Protein AF-A0A3R8PJU2-F1 (afdb_monomer)

Foldseek 3Di:
DDPQDDPQAGQAPCPDDVLCVLLQWPPWDADPRRQKIKTWHAAPDAHWIFIKMKGRDQPPDDDDPPFDFDPDPLRRQKTWDWDQDPFQQTKIKIWGHPPFHRGMIMMISADNLSRPSVSNSSVLVRLQVVLVVLVVCVVVVNDDNDRDHRDPDSRDGGHDDLPAPVQVVLVVQADADWDKDQAQAAQFGRKIKGWPDWDWDQDPQAIKTKTKIKIFTHAGDDDPPDDAWWKWKDDRRGAIDTFDWPWDWDPDPPPHGGTMIMTIGMDGDRGIHWDKIWMWTANRHPVCVPDPGDPPRTDTYHIDTD

Nearest PDB structures (foldseek):
  5bxg-assembly1_A  TM=5.054E-01  e=3.798E-02  Clostridioides difficile 630
  3hbg-assembly1_A-2  TM=4.151E-01  e=5.573E-02  Gallus gallus
  8d3t-assembly1_A  TM=4.247E-01  e=1.339E-01  Populus trichocarpa
  7qng-assembly1_A  TM=1.899E-01  e=4.714E+00  Homo sapiens

Radius of gyration: 25.26 Å; Cα contacts (8 Å, |Δi|>4): 666; chains: 1; bounding box: 62×36×82 Å

Mean predicted aligned error: 10.42 Å

Structure (mmCIF, N/CA/C/O backbone):
data_AF-A0A3R8PJU2-F1
#
_entry.id   AF-A0A3R8PJU2-F1
#
loop_
_atom_site.group_PDB
_atom_site.id
_atom_site.type_symbol
_atom_site.label_atom_id
_atom_site.label_alt_id
_atom_site.label_comp_id
_atom_site.label_asym_id
_atom_site.label_entity_id
_atom_site.label_seq_id
_atom_site.pdbx_PDB_ins_code
_atom_site.Cartn_x
_atom_site.Cartn_y
_atom_site.Cartn_z
_atom_site.occupancy
_atom_site.B_iso_or_equiv
_atom_site.auth_seq_id
_atom_site.auth_comp_id
_atom_site.auth_asym_id
_atom_site.auth_atom_id
_atom_site.pdbx_PDB_model_num
ATOM 1 N N . MET A 1 1 ? -0.575 3.604 -34.746 1.00 29.23 1 MET A N 1
ATOM 2 C CA . MET A 1 1 ? 0.157 4.854 -35.057 1.00 29.23 1 MET A CA 1
ATOM 3 C C . MET A 1 1 ? 1.175 5.050 -33.950 1.00 29.23 1 MET A C 1
ATOM 5 O O . MET A 1 1 ? 0.785 4.952 -32.799 1.00 29.23 1 MET A O 1
ATOM 9 N N . SER A 1 2 ? 2.462 5.195 -34.279 1.00 32.44 2 SER A N 1
ATOM 10 C CA . SER A 1 2 ? 3.546 5.272 -33.291 1.00 32.44 2 SER A CA 1
ATOM 11 C C . SER A 1 2 ? 3.759 6.714 -32.827 1.00 32.44 2 SER A C 1
ATOM 13 O O . SER A 1 2 ? 4.235 7.537 -33.607 1.00 32.44 2 SER A O 1
ATOM 15 N N . HIS A 1 3 ? 3.466 7.000 -31.562 1.00 38.03 3 HIS A N 1
ATOM 16 C CA . HIS A 1 3 ? 3.782 8.280 -30.910 1.00 38.03 3 HIS A CA 1
ATOM 17 C C . HIS A 1 3 ? 5.175 8.288 -30.249 1.00 38.03 3 HIS A C 1
ATOM 19 O O . HIS A 1 3 ? 5.510 9.174 -29.477 1.00 38.03 3 HIS A O 1
ATOM 25 N N . PHE A 1 4 ? 6.025 7.310 -30.581 1.00 48.41 4 PHE A N 1
ATOM 26 C CA . PHE A 1 4 ? 7.044 6.862 -29.638 1.00 48.41 4 PHE A CA 1
ATOM 27 C C . PHE A 1 4 ? 8.312 7.712 -29.515 1.00 48.41 4 PHE A C 1
ATOM 29 O O . PHE A 1 4 ? 8.943 7.680 -28.466 1.00 48.41 4 PHE A O 1
ATOM 36 N N . ILE A 1 5 ? 8.750 8.449 -30.541 1.00 49.22 5 ILE A N 1
ATOM 37 C CA . ILE A 1 5 ? 10.040 9.164 -30.472 1.00 49.22 5 ILE A CA 1
ATOM 38 C C . ILE A 1 5 ? 10.004 10.409 -31.368 1.00 49.22 5 ILE A C 1
ATOM 40 O O . ILE A 1 5 ? 10.421 10.380 -32.526 1.00 49.22 5 ILE A O 1
ATOM 44 N N . GLY A 1 6 ? 9.518 11.528 -30.831 1.00 36.78 6 GLY A N 1
ATOM 45 C CA . GLY A 1 6 ? 9.675 12.851 -31.435 1.00 36.78 6 GLY A CA 1
ATOM 46 C C . GLY A 1 6 ? 10.888 13.577 -30.846 1.00 36.78 6 GLY A C 1
ATOM 47 O O . GLY A 1 6 ? 10.914 13.870 -29.656 1.00 36.78 6 GLY A O 1
ATOM 48 N N . ALA A 1 7 ? 11.898 13.870 -31.672 1.00 39.34 7 ALA A N 1
ATOM 49 C CA . ALA A 1 7 ? 13.064 14.709 -31.338 1.00 39.34 7 ALA A CA 1
ATOM 50 C C . ALA A 1 7 ? 13.944 14.264 -30.143 1.00 39.34 7 ALA A C 1
ATOM 52 O O . ALA A 1 7 ? 14.666 15.079 -29.576 1.00 39.34 7 ALA A O 1
ATOM 53 N N . GLY A 1 8 ? 13.950 12.972 -29.801 1.00 48.41 8 GLY A N 1
ATOM 54 C CA . GLY A 1 8 ? 14.884 12.414 -28.817 1.00 48.41 8 GLY A CA 1
ATOM 55 C C . GLY A 1 8 ? 14.379 12.374 -27.374 1.00 48.41 8 GLY A C 1
ATOM 56 O O . GLY A 1 8 ? 15.171 12.085 -26.484 1.00 48.41 8 GLY A O 1
ATOM 57 N N . PHE A 1 9 ? 13.090 12.587 -27.120 1.00 56.75 9 PHE A N 1
ATOM 58 C CA . PHE A 1 9 ? 12.499 12.512 -25.778 1.00 56.75 9 PHE A CA 1
ATOM 59 C C . PHE A 1 9 ? 11.332 11.512 -25.750 1.00 56.75 9 PHE A C 1
ATOM 61 O O . PHE A 1 9 ? 10.632 11.387 -26.756 1.00 56.75 9 PHE A O 1
ATOM 68 N N . LEU A 1 10 ? 11.116 10.820 -24.618 1.00 67.25 10 LEU A N 1
ATOM 69 C CA . LEU A 1 10 ? 9.816 10.194 -24.340 1.00 67.25 10 LEU A CA 1
ATOM 70 C C . LEU A 1 10 ? 8.796 11.313 -24.135 1.00 67.25 10 LEU A C 1
ATOM 72 O O . LEU A 1 10 ? 9.056 12.235 -23.361 1.00 67.25 10 LEU A O 1
ATOM 76 N N . GLN A 1 11 ? 7.691 11.249 -24.870 1.00 69.06 11 GLN A N 1
ATOM 77 C CA . GLN A 1 11 ? 6.612 12.242 -24.815 1.00 69.06 11 GLN A CA 1
ATOM 78 C C . GLN A 1 11 ? 5.404 11.737 -24.030 1.00 69.06 11 GLN A C 1
ATOM 80 O O . GLN A 1 11 ? 4.671 12.540 -23.468 1.00 69.06 11 GLN A O 1
ATOM 85 N N . ASP A 1 12 ? 5.233 10.420 -23.984 1.00 77.94 12 ASP A N 1
ATOM 86 C CA . ASP A 1 12 ? 4.247 9.728 -23.178 1.00 77.94 12 ASP A CA 1
ATOM 87 C C . ASP A 1 12 ? 4.877 8.454 -22.596 1.00 77.94 12 ASP A C 1
ATOM 89 O O . ASP A 1 12 ? 5.981 8.044 -22.980 1.00 77.94 12 ASP A O 1
ATOM 93 N N . CYS A 1 13 ? 4.222 7.893 -21.587 1.00 82.25 13 CYS A N 1
ATOM 94 C CA . CYS A 1 13 ? 4.616 6.634 -20.982 1.00 82.25 13 CYS A CA 1
ATOM 95 C C . CYS A 1 13 ? 3.769 5.469 -21.496 1.00 82.25 13 CYS A C 1
ATOM 97 O O . CYS A 1 13 ? 3.833 4.408 -20.896 1.00 82.25 13 CYS A O 1
ATOM 99 N N . ASN A 1 14 ? 3.014 5.621 -22.594 1.00 83.56 14 ASN A N 1
ATOM 100 C CA . ASN A 1 14 ? 2.118 4.592 -23.123 1.00 83.56 14 ASN A CA 1
ATOM 101 C C . ASN A 1 14 ? 2.891 3.523 -23.918 1.00 83.56 14 ASN A C 1
ATOM 103 O O . ASN A 1 14 ? 2.822 3.457 -25.144 1.00 83.56 14 ASN A O 1
ATOM 107 N N . PHE A 1 15 ? 3.654 2.683 -23.215 1.00 79.31 15 PHE A N 1
ATOM 108 C CA . PHE A 1 15 ? 4.530 1.659 -23.806 1.00 79.31 15 PHE A CA 1
ATOM 109 C C . PHE A 1 15 ? 3.793 0.458 -24.412 1.00 79.31 15 PHE A C 1
ATOM 111 O O . PHE A 1 15 ? 4.385 -0.286 -25.198 1.00 79.31 15 PHE A O 1
ATOM 118 N N . GLY A 1 16 ? 2.509 0.297 -24.093 1.00 82.12 16 GLY A N 1
ATOM 119 C CA . GLY A 1 16 ? 1.710 -0.874 -24.438 1.00 82.12 16 GLY A CA 1
ATOM 120 C C . GLY A 1 16 ? 1.928 -2.051 -23.481 1.00 82.12 16 GLY A C 1
ATOM 121 O O . GLY A 1 16 ? 2.945 -2.143 -22.791 1.00 82.12 16 GLY A O 1
ATOM 122 N N . ASP A 1 17 ? 0.957 -2.961 -23.457 1.00 83.69 17 ASP A N 1
ATOM 123 C CA . ASP A 1 17 ? 0.859 -4.033 -22.456 1.00 83.69 17 ASP A CA 1
ATOM 124 C C . ASP A 1 17 ? 2.094 -4.941 -22.415 1.00 83.69 17 ASP A C 1
ATOM 126 O O . ASP A 1 17 ? 2.581 -5.258 -21.335 1.00 83.69 17 ASP A O 1
ATOM 130 N N . ASP A 1 18 ? 2.661 -5.299 -23.572 1.00 80.81 18 ASP A N 1
ATOM 131 C CA . ASP A 1 18 ? 3.856 -6.154 -23.648 1.00 80.81 18 ASP A CA 1
ATOM 132 C C . ASP A 1 18 ? 5.081 -5.513 -22.976 1.00 80.81 18 ASP A C 1
ATOM 134 O O . ASP A 1 18 ? 5.909 -6.203 -22.379 1.00 80.81 18 ASP A O 1
ATOM 138 N N . ALA A 1 19 ? 5.209 -4.186 -23.065 1.00 82.44 19 ALA A N 1
ATOM 139 C CA . ALA A 1 19 ? 6.308 -3.458 -22.445 1.00 82.44 19 ALA A CA 1
ATOM 140 C C . ALA A 1 19 ? 6.133 -3.376 -20.925 1.00 82.44 19 ALA A C 1
ATOM 142 O O . ALA A 1 19 ? 7.092 -3.605 -20.191 1.00 82.44 19 ALA A O 1
ATOM 143 N N . TYR A 1 20 ? 4.917 -3.114 -20.444 1.00 86.56 20 TYR A N 1
ATOM 144 C CA . TYR A 1 20 ? 4.635 -3.131 -19.008 1.00 86.56 20 TYR A CA 1
ATOM 145 C C . TYR A 1 20 ? 4.763 -4.529 -18.414 1.00 86.56 20 TYR A C 1
ATOM 147 O O . TYR A 1 20 ? 5.408 -4.687 -17.380 1.00 86.56 20 TYR A O 1
ATOM 155 N N . ALA A 1 21 ? 4.272 -5.552 -19.114 1.00 83.88 21 ALA A N 1
ATOM 156 C CA . ALA A 1 21 ? 4.467 -6.943 -18.731 1.00 83.88 21 ALA A CA 1
ATOM 157 C C . ALA A 1 21 ? 5.960 -7.292 -18.645 1.00 83.88 21 ALA A C 1
ATOM 159 O O . ALA A 1 21 ? 6.378 -7.961 -17.701 1.00 83.88 21 ALA A O 1
ATOM 160 N N . ALA A 1 22 ? 6.788 -6.787 -19.569 1.00 79.94 22 ALA A N 1
ATOM 161 C CA . ALA A 1 22 ? 8.238 -6.940 -19.488 1.00 79.94 22 ALA A CA 1
ATOM 162 C C . ALA A 1 22 ? 8.838 -6.233 -18.260 1.00 79.94 22 ALA A C 1
ATOM 164 O O . ALA A 1 22 ? 9.735 -6.783 -17.635 1.00 79.94 22 ALA A O 1
ATOM 165 N N . MET A 1 23 ? 8.332 -5.061 -17.866 1.00 84.19 23 MET A N 1
ATOM 166 C CA . MET A 1 23 ? 8.718 -4.398 -16.610 1.00 84.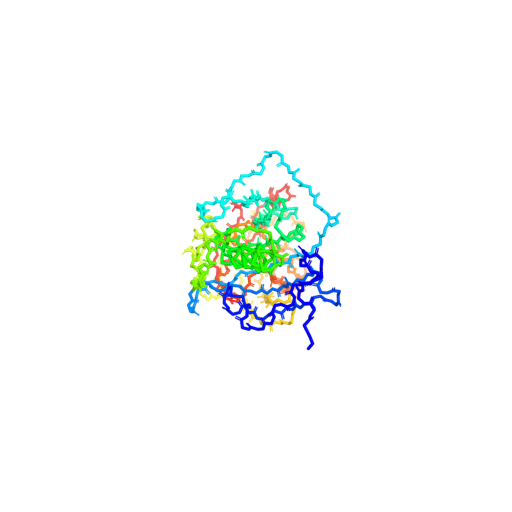19 23 MET A CA 1
ATOM 167 C C . MET A 1 23 ? 8.175 -5.103 -15.351 1.00 84.19 23 MET A C 1
ATOM 169 O O . MET A 1 23 ? 8.551 -4.729 -14.242 1.00 84.19 23 MET A O 1
ATOM 173 N N . GLY A 1 24 ? 7.283 -6.088 -15.498 1.00 84.81 24 GLY A N 1
ATOM 174 C CA . GLY A 1 24 ? 6.547 -6.698 -14.389 1.00 84.81 24 GLY A CA 1
ATOM 175 C C . GLY 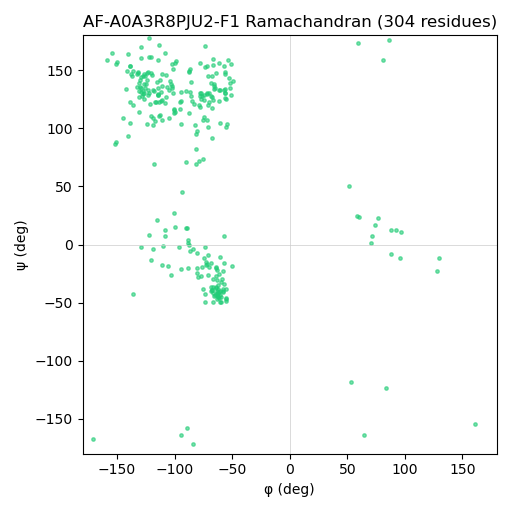A 1 24 ? 5.430 -5.814 -13.822 1.00 84.81 24 GLY A C 1
ATOM 176 O O . GLY A 1 24 ? 4.973 -6.069 -12.710 1.00 84.81 24 GLY A O 1
ATOM 177 N N . ILE A 1 25 ? 5.007 -4.782 -14.561 1.00 89.25 25 ILE A N 1
ATOM 178 C CA . ILE A 1 25 ? 3.914 -3.881 -14.187 1.00 89.25 25 ILE A CA 1
ATOM 179 C C . ILE A 1 25 ? 2.613 -4.379 -14.826 1.00 89.25 25 ILE A C 1
ATOM 181 O O . ILE A 1 25 ? 2.564 -4.650 -16.026 1.00 89.25 25 ILE A O 1
ATOM 185 N N . HIS A 1 26 ? 1.549 -4.469 -14.036 1.00 89.75 26 HIS A N 1
ATOM 186 C CA . HIS A 1 26 ? 0.208 -4.837 -14.488 1.00 89.75 26 HIS A CA 1
ATOM 187 C C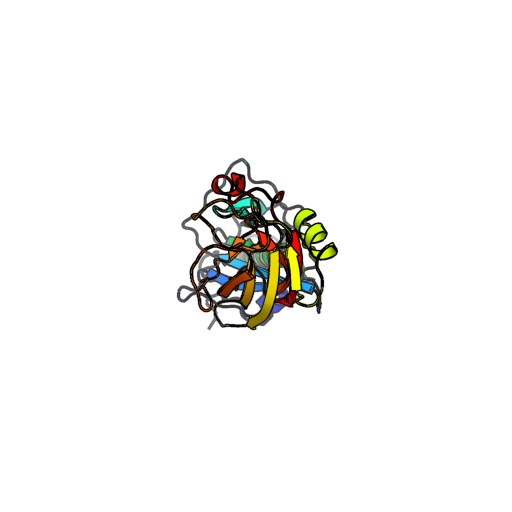 . HIS A 1 26 ? -0.849 -3.839 -14.002 1.00 89.75 26 HIS A C 1
ATOM 189 O O . HIS A 1 26 ? -0.568 -2.971 -13.172 1.00 89.75 26 HIS A O 1
ATOM 195 N N . ASP A 1 27 ? -2.069 -3.985 -14.535 1.00 89.56 27 ASP A N 1
ATOM 196 C CA . ASP A 1 27 ? -3.223 -3.117 -14.263 1.00 89.56 27 ASP A CA 1
ATOM 197 C C . ASP A 1 27 ? -2.895 -1.633 -14.456 1.00 89.56 27 ASP A C 1
ATOM 199 O O . ASP A 1 27 ? -3.117 -0.812 -13.565 1.00 89.56 27 ASP A O 1
ATOM 203 N N . VAL A 1 28 ? -2.299 -1.322 -15.607 1.00 91.31 28 VAL A N 1
ATOM 204 C CA . VAL A 1 28 ? -1.780 0.011 -15.887 1.00 91.31 28 VAL A CA 1
ATOM 205 C C . VAL A 1 28 ? -2.903 0.970 -16.255 1.00 91.31 28 VAL A C 1
ATOM 207 O O . VAL A 1 28 ? -3.657 0.713 -17.193 1.00 91.31 28 VAL A O 1
ATOM 210 N N . ASP A 1 29 ? -2.951 2.103 -15.563 1.00 91.81 29 ASP A N 1
ATOM 211 C CA . ASP A 1 29 ? -3.723 3.274 -15.959 1.00 91.81 29 ASP A CA 1
ATOM 212 C C . ASP A 1 29 ? -2.788 4.351 -16.519 1.00 91.81 29 ASP A C 1
ATOM 214 O O . ASP A 1 29 ? -1.742 4.664 -15.943 1.00 91.81 29 ASP A O 1
ATOM 218 N N . VAL A 1 30 ? -3.160 4.914 -17.666 1.00 88.75 30 VAL A N 1
ATOM 219 C CA . VAL A 1 30 ? -2.389 5.951 -18.358 1.00 88.75 30 VAL A CA 1
ATOM 220 C C . VAL A 1 30 ? -3.183 7.245 -18.290 1.00 88.75 30 VAL A C 1
ATOM 222 O O . VAL A 1 30 ? -4.320 7.319 -18.763 1.00 88.75 30 VAL A O 1
ATOM 225 N N . SER A 1 31 ? -2.571 8.292 -17.740 1.00 88.06 31 SER A N 1
ATOM 226 C CA . SER A 1 31 ? -3.192 9.607 -17.636 1.00 88.06 31 SER A CA 1
ATOM 227 C C . SER A 1 31 ? -3.616 10.134 -19.009 1.00 88.06 31 SER A C 1
ATOM 229 O O . SER A 1 31 ? -3.037 9.814 -20.047 1.00 88.06 31 SER A O 1
ATOM 231 N N . LYS A 1 32 ? -4.632 11.004 -19.036 1.00 85.19 32 LYS A N 1
ATOM 232 C CA . LYS A 1 32 ? -5.194 11.543 -20.291 1.00 85.19 32 LYS A CA 1
ATOM 233 C C . LYS A 1 32 ? -4.176 12.282 -21.164 1.00 85.19 32 LYS A C 1
ATOM 235 O O . LYS A 1 32 ? -4.352 12.340 -22.377 1.00 85.19 32 LYS A O 1
ATOM 240 N N . ASP A 1 33 ? -3.169 12.892 -20.548 1.00 82.31 33 ASP A N 1
ATOM 241 C CA . ASP A 1 33 ? -2.064 13.576 -21.224 1.00 82.31 33 ASP A CA 1
ATOM 242 C C . ASP A 1 33 ? -0.901 12.637 -21.584 1.00 82.31 33 ASP A C 1
ATOM 244 O O . ASP A 1 33 ? 0.031 13.065 -22.258 1.00 82.31 33 ASP A O 1
ATOM 248 N N . GLY A 1 34 ? -0.956 11.370 -21.162 1.00 83.38 34 GLY A N 1
ATOM 249 C CA . GLY A 1 34 ? 0.087 10.370 -21.365 1.00 83.38 34 GLY A CA 1
ATOM 250 C C . GLY A 1 34 ? 1.355 10.611 -20.544 1.00 83.38 34 GLY A C 1
ATOM 251 O O . GLY A 1 34 ? 2.299 9.835 -20.671 1.00 83.38 34 GLY A O 1
ATOM 252 N N . GLU A 1 35 ? 1.407 11.660 -19.713 1.00 84.38 35 GLU A N 1
ATOM 253 C CA . GLU A 1 35 ? 2.617 12.033 -18.972 1.00 84.38 35 GLU A CA 1
ATOM 254 C C . GLU A 1 35 ? 2.825 11.182 -17.707 1.00 84.38 35 GLU A C 1
ATOM 256 O O . GLU A 1 35 ? 3.943 11.127 -17.192 1.00 84.38 35 GLU A O 1
ATOM 261 N N . THR A 1 36 ? 1.779 10.535 -17.184 1.00 87.94 36 THR A N 1
ATOM 262 C CA . THR A 1 36 ? 1.824 9.711 -15.966 1.00 87.94 36 THR A CA 1
ATOM 263 C C . THR A 1 36 ? 1.168 8.357 -16.205 1.00 87.94 36 THR A C 1
ATOM 265 O O . THR A 1 36 ? 0.057 8.279 -16.716 1.00 87.94 36 THR A O 1
ATOM 268 N N . CYS A 1 37 ? 1.843 7.290 -15.800 1.00 90.06 37 CYS A N 1
ATOM 269 C CA . CYS A 1 37 ? 1.334 5.930 -15.871 1.00 90.06 37 CYS A CA 1
ATOM 270 C C . CYS A 1 37 ? 1.453 5.297 -14.493 1.00 90.06 37 CYS A C 1
ATOM 272 O O . CYS A 1 37 ? 2.517 5.359 -13.876 1.00 90.06 37 CYS A O 1
ATOM 274 N N . GLU A 1 38 ? 0.374 4.706 -14.009 1.00 92.25 38 GLU A N 1
ATOM 275 C CA . GLU A 1 38 ? 0.297 4.073 -12.696 1.00 92.25 38 GLU A CA 1
ATOM 276 C C . GLU A 1 38 ? -0.030 2.600 -12.869 1.00 92.25 38 GLU A C 1
ATOM 278 O O . GLU A 1 38 ? -0.740 2.224 -13.792 1.00 92.25 38 GLU A O 1
ATOM 283 N N . GLY A 1 39 ? 0.509 1.755 -12.005 1.00 91.69 39 GLY A N 1
ATOM 284 C CA . GLY A 1 39 ? 0.263 0.323 -12.053 1.00 91.69 39 GLY A CA 1
ATOM 285 C C . GLY A 1 39 ? 0.827 -0.360 -10.823 1.00 91.69 39 GLY A C 1
ATOM 286 O O . GLY A 1 39 ? 1.192 0.289 -9.839 1.00 91.69 39 GLY A O 1
ATOM 287 N N . TYR A 1 40 ? 0.903 -1.683 -10.879 1.00 90.62 40 TYR A N 1
ATOM 288 C CA . TYR A 1 40 ? 1.339 -2.493 -9.749 1.00 90.62 40 TYR A CA 1
ATOM 289 C C .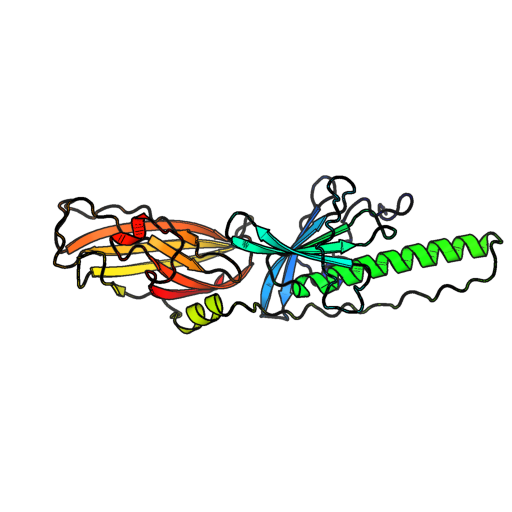 TYR A 1 40 ? 2.381 -3.500 -10.172 1.00 90.62 40 TYR A C 1
ATOM 291 O O . TYR A 1 40 ? 2.370 -3.992 -11.298 1.00 90.62 40 TYR A O 1
ATOM 299 N N . VAL A 1 41 ? 3.279 -3.788 -9.243 1.00 89.75 41 VAL A N 1
ATOM 300 C CA . VAL A 1 41 ? 4.343 -4.758 -9.427 1.00 89.75 41 VAL A CA 1
ATOM 301 C C . VAL A 1 41 ? 4.223 -5.825 -8.357 1.00 89.75 41 VAL A C 1
ATOM 303 O O . VAL A 1 41 ? 4.145 -5.501 -7.170 1.00 89.75 41 VAL A O 1
ATOM 306 N N . ARG A 1 42 ? 4.249 -7.092 -8.777 1.00 87.56 42 ARG A N 1
ATOM 307 C CA . ARG A 1 42 ? 4.190 -8.258 -7.892 1.00 87.56 42 ARG A CA 1
ATOM 308 C C . ARG A 1 42 ? 5.566 -8.887 -7.698 1.00 87.56 42 ARG A C 1
ATOM 310 O O . ARG A 1 42 ? 6.298 -9.099 -8.662 1.00 87.56 42 ARG A O 1
ATOM 317 N N . SER A 1 43 ? 5.905 -9.217 -6.454 1.00 84.25 43 SER A N 1
ATOM 318 C CA . SER A 1 43 ? 7.101 -10.006 -6.145 1.00 84.25 43 SER A CA 1
ATOM 319 C C . SER A 1 43 ? 6.821 -11.501 -6.335 1.00 84.25 43 SER A C 1
ATOM 321 O O . SER A 1 43 ? 6.183 -12.131 -5.493 1.00 84.25 43 SER A O 1
ATOM 323 N N . GLY A 1 44 ? 7.288 -12.089 -7.438 1.00 78.56 44 GLY A N 1
ATOM 324 C CA . GLY A 1 44 ? 6.971 -13.484 -7.788 1.00 78.56 44 GLY A CA 1
ATOM 325 C C . GLY A 1 44 ? 5.479 -13.721 -8.077 1.00 78.56 44 GLY A C 1
ATOM 326 O O . GLY A 1 44 ? 4.729 -12.776 -8.296 1.00 78.56 44 GLY A O 1
ATOM 327 N N . ASP A 1 45 ? 5.038 -14.984 -8.086 1.00 73.88 45 ASP A N 1
ATOM 328 C CA . ASP A 1 45 ? 3.677 -15.335 -8.537 1.00 73.88 45 ASP A CA 1
ATOM 329 C C . ASP A 1 45 ? 2.580 -14.991 -7.504 1.00 73.88 45 ASP A C 1
ATOM 331 O O . ASP A 1 45 ? 1.520 -14.483 -7.878 1.00 73.88 45 ASP A O 1
ATOM 335 N N . ASP A 1 46 ? 2.867 -15.191 -6.209 1.00 71.75 46 ASP A N 1
ATOM 336 C CA . ASP A 1 46 ? 1.915 -15.044 -5.086 1.00 71.75 46 ASP A CA 1
ATOM 337 C C . ASP A 1 46 ? 2.356 -14.019 -4.018 1.00 71.75 46 ASP A C 1
ATOM 339 O O . ASP A 1 46 ? 1.772 -13.939 -2.928 1.00 71.75 46 ASP A O 1
ATOM 343 N N . GLY A 1 47 ? 3.430 -13.271 -4.278 1.00 78.06 47 GLY A N 1
ATOM 344 C CA . GLY A 1 47 ? 4.001 -12.349 -3.300 1.00 78.06 47 GLY A CA 1
ATOM 345 C C . GLY A 1 47 ? 3.324 -10.977 -3.258 1.00 78.06 47 GLY A C 1
ATOM 346 O O . GLY A 1 47 ? 2.264 -10.767 -3.855 1.00 78.06 47 GLY A O 1
ATOM 347 N N . PRO A 1 48 ? 3.914 -10.035 -2.502 1.00 84.00 48 PRO A N 1
ATOM 348 C CA . PRO A 1 48 ? 3.330 -8.721 -2.303 1.00 84.00 48 PRO A CA 1
ATOM 349 C C . PRO A 1 48 ? 3.235 -7.904 -3.589 1.00 84.00 48 PRO A C 1
ATOM 351 O O . PRO A 1 48 ? 4.111 -7.993 -4.451 1.00 84.00 48 PRO A O 1
ATOM 354 N N . GLU A 1 49 ? 2.198 -7.070 -3.670 1.00 88.88 49 GLU A N 1
ATOM 355 C CA . GLU A 1 49 ? 2.004 -6.100 -4.754 1.00 88.88 49 GLU A CA 1
ATOM 356 C C . GLU A 1 49 ? 2.183 -4.667 -4.253 1.00 88.88 49 GLU A C 1
ATOM 358 O O . GLU A 1 49 ? 1.479 -4.249 -3.329 1.00 88.88 49 GLU A O 1
ATOM 363 N N . ALA A 1 50 ? 3.083 -3.915 -4.889 1.00 86.88 50 ALA A N 1
ATOM 364 C CA . ALA A 1 50 ? 3.361 -2.513 -4.582 1.00 86.88 50 ALA A CA 1
ATOM 365 C C . ALA A 1 50 ? 2.933 -1.599 -5.736 1.00 86.88 50 ALA A C 1
ATOM 367 O O . ALA A 1 50 ? 3.118 -1.942 -6.907 1.00 86.88 50 ALA A O 1
ATOM 368 N N . ALA A 1 51 ? 2.389 -0.426 -5.402 1.00 89.44 51 ALA A N 1
ATOM 369 C CA . ALA A 1 51 ? 2.060 0.588 -6.396 1.00 89.44 51 ALA A CA 1
ATOM 370 C C . ALA A 1 51 ? 3.334 1.185 -7.014 1.00 89.44 51 ALA A C 1
ATOM 372 O O . ALA A 1 51 ? 4.323 1.465 -6.321 1.00 89.44 51 ALA A O 1
ATOM 373 N N . VAL A 1 52 ? 3.293 1.402 -8.325 1.00 90.12 52 VAL A N 1
ATOM 374 C CA . VAL A 1 52 ? 4.361 2.010 -9.118 1.00 90.12 52 VAL A CA 1
ATOM 375 C C . VAL A 1 52 ? 3.781 3.118 -9.980 1.00 90.12 52 VAL A C 1
ATOM 377 O O . VAL A 1 52 ? 2.691 2.994 -10.533 1.00 90.12 52 VAL A O 1
ATOM 380 N N . ARG A 1 53 ? 4.534 4.206 -10.118 1.00 91.38 53 ARG A N 1
ATOM 381 C CA . ARG A 1 53 ? 4.201 5.323 -10.999 1.00 91.38 53 ARG A CA 1
ATOM 382 C C . ARG A 1 53 ? 5.392 5.659 -11.884 1.00 91.38 53 ARG A C 1
ATOM 384 O O . ARG A 1 53 ? 6.497 5.848 -11.388 1.00 91.38 53 ARG A O 1
ATOM 391 N N . ILE A 1 54 ? 5.155 5.798 -13.181 1.00 88.44 54 ILE A N 1
ATOM 392 C CA . ILE A 1 54 ? 6.106 6.328 -14.158 1.00 88.44 54 ILE A CA 1
ATOM 393 C C . ILE A 1 54 ? 5.626 7.718 -14.570 1.00 88.44 54 ILE A C 1
ATOM 395 O O . ILE A 1 54 ? 4.483 7.869 -14.991 1.00 88.44 54 ILE A O 1
ATOM 399 N N . LYS A 1 55 ? 6.487 8.737 -14.477 1.00 85.69 55 LYS A N 1
ATOM 400 C CA . LYS A 1 55 ? 6.203 10.080 -15.013 1.00 85.69 55 LYS A CA 1
ATOM 401 C C . LYS A 1 55 ? 7.229 10.447 -16.076 1.00 85.69 55 LYS A C 1
ATOM 403 O O . LYS A 1 55 ? 8.436 10.333 -15.855 1.00 85.69 55 LYS A O 1
ATOM 408 N N . VAL A 1 56 ? 6.752 10.944 -17.206 1.00 76.56 56 VAL A N 1
ATOM 409 C CA . VAL A 1 56 ? 7.559 11.430 -18.328 1.00 76.56 56 VAL A CA 1
ATOM 410 C C . VAL A 1 56 ? 7.279 12.917 -18.539 1.00 76.56 56 VAL A C 1
ATOM 412 O O . VAL A 1 56 ? 6.658 13.335 -19.505 1.00 76.56 56 VAL A O 1
ATOM 415 N N . SER A 1 57 ? 7.717 13.766 -17.607 1.00 64.38 57 SER A N 1
ATOM 416 C CA . SER A 1 57 ? 7.528 15.214 -17.758 1.00 64.38 57 SER A CA 1
ATOM 417 C C . SER A 1 57 ? 8.762 16.001 -17.326 1.00 64.38 57 SER A C 1
ATOM 419 O O . SER A 1 57 ? 9.170 15.965 -16.166 1.00 64.38 57 SER A O 1
ATOM 421 N N . GLY A 1 58 ? 9.282 16.799 -18.262 1.00 54.19 58 GLY A N 1
ATOM 422 C CA . GLY A 1 58 ? 10.377 17.769 -18.125 1.00 54.19 58 GLY A CA 1
ATOM 423 C C . GLY A 1 58 ? 10.299 18.777 -16.978 1.00 54.19 58 GLY A C 1
ATOM 424 O O . GLY A 1 58 ? 11.292 19.439 -16.686 1.00 54.19 58 GLY A O 1
ATOM 425 N N . LYS A 1 59 ? 9.105 18.982 -16.417 1.00 54.09 59 LYS A N 1
ATOM 426 C CA . LYS A 1 59 ? 8.701 20.283 -15.864 1.00 54.09 59 LYS A CA 1
ATOM 427 C C . LYS A 1 59 ? 8.937 20.443 -14.360 1.00 54.09 59 LYS A C 1
ATOM 429 O O . LYS A 1 59 ? 9.113 21.571 -13.917 1.00 54.09 59 LYS A O 1
ATOM 434 N N . ASP A 1 60 ? 9.057 19.346 -13.614 1.00 52.28 60 ASP A N 1
ATOM 435 C CA . ASP A 1 60 ? 9.222 19.371 -12.147 1.00 52.28 60 ASP A CA 1
ATOM 436 C C . ASP A 1 60 ? 10.581 18.820 -11.694 1.00 52.28 60 ASP A C 1
ATOM 438 O O . ASP A 1 60 ? 10.766 18.378 -10.560 1.00 52.28 60 ASP A O 1
ATOM 442 N N . TYR A 1 61 ? 11.547 18.811 -12.608 1.00 54.50 61 TYR A N 1
ATOM 443 C CA . TYR A 1 61 ? 12.829 18.177 -12.381 1.00 54.50 61 TYR A CA 1
ATOM 444 C C . TYR A 1 61 ? 13.756 19.027 -11.513 1.00 54.50 61 TYR A C 1
ATOM 446 O O . TYR A 1 61 ? 14.168 20.120 -11.907 1.00 54.50 61 TYR A O 1
ATOM 454 N N . ARG A 1 62 ? 14.146 18.496 -10.350 1.00 54.78 62 ARG A N 1
ATOM 455 C CA . ARG A 1 62 ? 15.183 19.100 -9.513 1.00 54.78 62 ARG A CA 1
ATOM 456 C C . ARG A 1 62 ? 16.098 18.016 -8.954 1.00 54.78 62 ARG A C 1
ATOM 458 O O . ARG A 1 62 ? 15.724 17.303 -8.025 1.00 54.78 62 ARG A O 1
ATOM 465 N N . TYR A 1 63 ? 17.296 17.914 -9.530 1.00 56.75 63 TYR A N 1
ATOM 466 C CA . TYR A 1 63 ? 18.404 17.223 -8.878 1.00 56.75 63 TYR A CA 1
ATOM 467 C C . TYR A 1 63 ? 18.646 17.855 -7.518 1.00 56.75 63 TYR A C 1
ATOM 469 O O . TYR A 1 63 ? 18.781 19.080 -7.432 1.00 56.75 63 TYR A O 1
ATOM 477 N N . ASP A 1 64 ? 18.738 17.020 -6.493 1.00 59.56 64 ASP A N 1
ATOM 478 C CA . ASP A 1 64 ? 19.328 17.435 -5.230 1.00 59.56 64 ASP A CA 1
ATOM 479 C C . ASP A 1 64 ? 20.697 16.765 -5.084 1.00 59.56 64 ASP A C 1
ATOM 481 O O . ASP A 1 64 ? 20.909 15.647 -5.563 1.00 59.56 64 ASP A O 1
ATOM 485 N N . SER A 1 65 ? 21.655 17.456 -4.470 1.00 55.06 65 SER A N 1
ATOM 486 C CA . SER A 1 65 ? 23.024 16.942 -4.319 1.00 55.06 65 SER A CA 1
ATOM 487 C C . SER A 1 65 ? 23.097 15.687 -3.450 1.00 55.06 65 SER A C 1
ATOM 489 O O . SER A 1 65 ? 24.067 14.937 -3.543 1.00 55.06 65 SER A O 1
ATOM 491 N N . ASP A 1 66 ? 22.061 15.453 -2.648 1.00 63.66 66 ASP A N 1
ATOM 492 C CA . ASP A 1 66 ? 21.976 14.367 -1.675 1.00 63.66 66 ASP A CA 1
ATOM 493 C C . ASP A 1 66 ? 21.398 13.068 -2.272 1.00 63.66 66 ASP A C 1
ATOM 495 O O . ASP A 1 66 ? 21.262 12.057 -1.577 1.00 63.66 66 ASP A O 1
ATOM 499 N N . ASP A 1 67 ? 21.078 13.059 -3.571 1.00 73.06 67 ASP A N 1
ATOM 500 C CA . ASP A 1 67 ? 20.562 11.872 -4.247 1.00 73.06 67 ASP A CA 1
ATOM 501 C C . ASP A 1 67 ? 21.655 10.798 -4.412 1.00 73.06 67 ASP A C 1
ATOM 503 O O . ASP A 1 67 ? 22.685 10.983 -5.072 1.00 73.06 67 ASP A O 1
ATOM 507 N N . SER A 1 68 ? 21.397 9.623 -3.832 1.00 78.31 68 SER A N 1
ATOM 508 C CA . SER A 1 68 ? 22.265 8.445 -3.938 1.00 78.31 68 SER A CA 1
ATOM 509 C C . SER A 1 68 ? 22.183 7.797 -5.327 1.00 78.31 68 SER A C 1
ATOM 511 O O . SER A 1 68 ? 21.327 8.142 -6.136 1.00 78.31 68 SER A O 1
ATOM 513 N N . SER A 1 69 ? 23.051 6.831 -5.622 1.00 76.81 69 SER A N 1
ATOM 514 C CA . SER A 1 69 ? 22.833 5.943 -6.778 1.00 76.81 69 SER A CA 1
ATOM 515 C C . SER A 1 69 ? 21.952 4.760 -6.349 1.00 76.81 69 SER A C 1
ATOM 517 O O . SER A 1 69 ? 21.990 4.390 -5.166 1.00 76.81 69 SER A O 1
ATOM 519 N N . PRO A 1 70 ? 21.157 4.160 -7.254 1.00 79.62 70 PRO A N 1
ATOM 520 C CA . PRO A 1 70 ? 20.555 2.853 -7.012 1.00 79.62 70 PRO A CA 1
ATOM 521 C C . PRO A 1 70 ? 21.594 1.819 -6.565 1.00 79.62 70 PRO A C 1
ATOM 523 O O . PRO A 1 70 ? 22.786 1.953 -6.845 1.00 79.62 70 PRO A O 1
ATOM 526 N N . GLN A 1 71 ? 21.143 0.790 -5.845 1.00 74.19 71 GLN A N 1
ATOM 527 C CA . GLN A 1 71 ? 22.019 -0.322 -5.449 1.00 74.19 71 GLN A CA 1
ATOM 528 C C . GLN A 1 71 ? 22.404 -1.198 -6.641 1.00 74.19 71 GLN A C 1
ATOM 530 O O . GLN A 1 71 ? 23.461 -1.826 -6.631 1.00 74.19 71 GLN A O 1
ATOM 535 N N . ASP A 1 72 ? 21.553 -1.214 -7.660 1.00 75.12 72 ASP A N 1
ATOM 536 C CA . ASP A 1 72 ? 21.790 -1.905 -8.908 1.00 75.12 72 ASP A CA 1
ATOM 537 C C . ASP A 1 72 ? 22.936 -1.247 -9.708 1.00 75.12 72 ASP A C 1
ATOM 539 O O . ASP A 1 72 ? 22.805 -0.089 -10.125 1.00 75.12 72 ASP A O 1
ATOM 543 N N . PRO A 1 73 ? 24.054 -1.957 -9.961 1.00 74.12 73 PRO A N 1
ATOM 544 C CA . PRO A 1 73 ? 25.184 -1.408 -10.708 1.00 74.12 73 PRO A CA 1
ATOM 545 C C . PRO A 1 73 ? 24.833 -1.071 -12.164 1.00 74.12 73 PRO A C 1
ATOM 547 O O . PRO A 1 73 ? 25.440 -0.161 -12.738 1.00 74.12 73 PRO A O 1
ATOM 550 N N . ASP A 1 74 ? 23.843 -1.755 -12.750 1.00 75.06 74 ASP A N 1
ATOM 551 C CA . ASP A 1 74 ? 23.390 -1.487 -14.117 1.00 75.06 74 ASP A CA 1
ATOM 552 C C . ASP A 1 74 ? 22.656 -0.140 -14.207 1.00 75.06 74 ASP A C 1
ATOM 554 O O . ASP A 1 74 ? 22.590 0.443 -15.285 1.00 75.06 74 ASP A O 1
ATOM 558 N N . LEU A 1 75 ? 22.180 0.406 -13.082 1.00 77.62 75 LEU A N 1
ATOM 559 C CA . LEU A 1 75 ? 21.496 1.698 -12.986 1.00 77.62 75 LEU A CA 1
ATOM 560 C C . LEU A 1 75 ? 22.420 2.819 -12.480 1.00 77.62 75 LEU A C 1
ATOM 562 O O . LEU A 1 75 ? 21.966 3.805 -11.904 1.00 77.62 75 LEU A O 1
ATOM 566 N N . SER A 1 76 ? 23.731 2.712 -12.715 1.00 73.75 76 SER A N 1
ATOM 567 C CA . SER A 1 76 ? 24.726 3.720 -12.297 1.00 73.75 76 SER A CA 1
ATOM 568 C C . SER A 1 76 ? 24.483 5.133 -12.852 1.00 73.75 76 SER A C 1
ATOM 570 O O . SER A 1 76 ? 24.934 6.118 -12.263 1.00 73.75 76 SER A O 1
ATOM 572 N N . THR A 1 77 ? 23.750 5.258 -13.962 1.00 75.25 77 THR A N 1
ATOM 573 C CA . THR A 1 77 ? 23.335 6.548 -14.537 1.00 75.25 77 THR A CA 1
ATOM 574 C C . THR A 1 77 ? 22.012 7.063 -13.978 1.00 75.25 77 THR A C 1
ATOM 576 O O . THR A 1 77 ? 21.509 8.078 -14.448 1.00 75.25 77 THR A O 1
ATOM 579 N N . TRP A 1 78 ? 21.419 6.385 -13.003 1.00 82.31 78 TRP A N 1
ATOM 580 C CA . TRP A 1 78 ? 20.208 6.828 -12.329 1.00 82.31 78 TRP A CA 1
ATOM 581 C C . TRP A 1 78 ? 20.538 7.414 -10.962 1.00 82.31 78 TRP A C 1
ATOM 583 O O . TRP A 1 78 ? 21.555 7.110 -10.335 1.00 82.31 78 TRP A O 1
ATOM 593 N N . LYS A 1 79 ? 19.652 8.284 -10.494 1.00 84.06 79 LYS A N 1
ATOM 594 C CA . LYS A 1 79 ? 19.676 8.842 -9.148 1.00 84.06 79 LYS A CA 1
ATOM 595 C C . LYS A 1 79 ? 18.505 8.297 -8.361 1.00 84.06 79 LYS A C 1
ATOM 597 O O . LYS A 1 79 ? 17.392 8.237 -8.870 1.00 84.06 79 LYS A O 1
ATOM 602 N N . ARG A 1 80 ? 18.772 7.915 -7.120 1.00 85.50 80 ARG A N 1
ATOM 603 C CA . ARG A 1 80 ? 17.812 7.362 -6.178 1.00 85.50 80 ARG A CA 1
ATOM 604 C C . ARG A 1 80 ? 17.631 8.305 -5.006 1.00 85.50 80 ARG A C 1
ATOM 606 O O . ARG A 1 80 ? 18.587 8.601 -4.281 1.00 85.50 80 ARG A O 1
ATOM 613 N N . ARG A 1 81 ? 16.368 8.610 -4.737 1.00 83.69 81 ARG A N 1
ATOM 614 C CA . ARG A 1 81 ? 15.917 9.233 -3.502 1.00 83.69 81 ARG A CA 1
ATOM 615 C C . ARG A 1 81 ? 14.953 8.298 -2.782 1.00 83.69 81 ARG A C 1
ATOM 617 O O . ARG A 1 81 ? 14.020 7.776 -3.381 1.00 83.69 81 ARG A O 1
ATOM 624 N N . SER A 1 82 ? 15.178 8.103 -1.490 1.00 78.50 82 SER A N 1
ATOM 625 C CA . SER A 1 82 ? 14.204 7.478 -0.599 1.00 78.50 82 SER A CA 1
ATOM 626 C C . SER A 1 82 ? 13.745 8.557 0.365 1.00 78.50 82 SER A C 1
ATOM 628 O O . SER A 1 82 ? 14.544 9.034 1.170 1.00 78.50 82 SER A O 1
ATOM 630 N N . THR A 1 83 ? 12.488 8.979 0.263 1.00 73.44 83 THR A N 1
ATOM 631 C CA . THR A 1 83 ? 11.906 9.949 1.199 1.00 73.44 83 THR A CA 1
ATOM 632 C C . THR A 1 83 ? 10.800 9.306 2.012 1.00 73.44 83 THR A C 1
ATOM 634 O O . THR A 1 83 ? 10.221 8.293 1.627 1.00 73.44 83 THR A O 1
ATOM 637 N N . THR A 1 84 ? 10.504 9.906 3.156 1.00 65.19 84 THR A N 1
ATOM 638 C CA . THR A 1 84 ? 9.270 9.646 3.888 1.00 65.19 84 THR A CA 1
ATOM 639 C C . THR A 1 84 ? 8.323 10.796 3.569 1.00 65.19 84 THR A C 1
ATOM 641 O O . THR A 1 84 ? 8.641 11.948 3.871 1.00 65.19 84 THR A O 1
ATOM 644 N N . ARG A 1 85 ? 7.191 10.515 2.915 1.00 59.12 85 ARG A N 1
ATOM 645 C CA . ARG A 1 85 ? 6.180 11.542 2.618 1.00 59.12 85 ARG A CA 1
ATOM 646 C C . ARG A 1 85 ? 5.524 12.053 3.903 1.00 59.12 85 ARG A C 1
ATOM 648 O O . ARG A 1 85 ? 5.524 11.378 4.934 1.00 59.12 85 ARG A O 1
ATOM 655 N N . SER A 1 86 ? 4.919 13.238 3.822 1.00 43.62 86 SER A N 1
ATOM 656 C CA . SER A 1 86 ? 4.007 13.777 4.836 1.00 43.62 86 SER A CA 1
ATOM 657 C C . SER A 1 86 ? 2.878 12.764 5.071 1.00 43.62 86 SER A C 1
ATOM 659 O O . SER A 1 86 ? 1.999 12.632 4.228 1.00 43.62 86 SER A O 1
ATOM 661 N N . GLY A 1 87 ? 2.948 11.992 6.156 1.00 48.91 87 GLY A N 1
ATOM 662 C CA . GLY A 1 87 ? 2.064 10.839 6.397 1.00 48.91 87 GLY A CA 1
ATOM 663 C C . GLY A 1 87 ? 2.800 9.551 6.779 1.00 48.91 87 GLY A C 1
ATOM 664 O O . GLY A 1 87 ? 2.187 8.625 7.283 1.00 48.91 87 GLY A O 1
ATOM 665 N N . GLY A 1 88 ? 4.127 9.503 6.627 1.00 55.97 88 GLY A N 1
ATOM 666 C CA . GLY A 1 88 ? 4.947 8.390 7.111 1.00 55.97 88 GLY A CA 1
ATOM 667 C C . GLY A 1 88 ? 5.260 7.318 6.070 1.00 55.97 88 GLY A C 1
ATOM 668 O O . GLY A 1 88 ? 6.158 6.526 6.321 1.00 55.97 88 GLY A O 1
ATOM 669 N N . ALA A 1 89 ? 4.607 7.324 4.905 1.00 62.50 89 ALA A N 1
ATOM 670 C CA . ALA A 1 89 ? 4.897 6.367 3.842 1.00 62.50 89 ALA A CA 1
ATOM 671 C C . ALA A 1 89 ? 6.300 6.574 3.255 1.00 62.50 89 ALA A C 1
ATOM 673 O O . ALA A 1 89 ? 6.650 7.674 2.802 1.00 62.50 89 ALA A O 1
ATOM 674 N N . LYS A 1 90 ? 7.108 5.510 3.261 1.00 70.06 90 LYS A N 1
ATOM 675 C CA . LYS A 1 90 ? 8.373 5.460 2.523 1.00 70.06 90 LYS A CA 1
ATOM 676 C C . LYS A 1 90 ? 8.082 5.409 1.030 1.00 70.06 90 LYS A C 1
ATOM 678 O O . LYS A 1 90 ? 7.285 4.611 0.559 1.00 70.06 90 LYS A O 1
ATOM 683 N N . VAL A 1 91 ? 8.755 6.275 0.294 1.00 80.25 91 VAL A N 1
ATOM 684 C CA . VAL A 1 91 ? 8.635 6.364 -1.152 1.00 80.25 91 VAL A CA 1
ATOM 685 C C . VAL A 1 91 ? 10.024 6.301 -1.746 1.00 80.25 91 VAL A C 1
ATOM 687 O O . VAL A 1 91 ? 10.908 7.075 -1.360 1.00 80.25 91 VAL A O 1
ATOM 690 N N . CYS A 1 92 ? 10.204 5.386 -2.693 1.00 84.56 92 CYS A N 1
ATOM 691 C CA . CYS A 1 92 ? 11.423 5.296 -3.470 1.00 84.56 92 CYS A CA 1
ATOM 692 C C . CYS A 1 92 ? 11.230 5.892 -4.860 1.00 84.56 92 CYS A C 1
ATOM 694 O O . CYS A 1 92 ? 10.209 5.684 -5.509 1.00 84.56 92 CYS A O 1
ATOM 696 N N . GLN A 1 93 ? 12.218 6.668 -5.285 1.00 87.31 93 GLN A N 1
ATOM 697 C CA . GLN A 1 93 ? 12.161 7.533 -6.452 1.00 87.31 93 GLN A CA 1
ATOM 698 C C . GLN A 1 93 ? 13.449 7.400 -7.248 1.00 87.31 93 GLN A C 1
ATOM 700 O O . GLN A 1 93 ? 14.529 7.677 -6.720 1.00 87.31 93 GLN A O 1
ATOM 705 N N . TYR A 1 94 ? 13.335 6.985 -8.505 1.00 86.69 94 TYR A N 1
ATOM 706 C CA . TYR A 1 94 ? 14.439 6.859 -9.447 1.00 86.69 94 TYR A CA 1
ATOM 707 C C . TYR A 1 94 ? 14.306 7.893 -10.563 1.00 86.69 94 TYR A C 1
ATOM 709 O O . TYR A 1 94 ? 13.257 8.016 -11.192 1.00 86.69 94 TYR A O 1
ATOM 717 N N . TRP A 1 95 ? 15.398 8.601 -10.839 1.00 81.56 95 TRP A N 1
ATOM 718 C CA . TRP A 1 95 ? 15.492 9.614 -11.887 1.00 81.56 95 TRP A CA 1
ATOM 719 C C . TRP A 1 95 ? 16.611 9.273 -12.864 1.00 81.56 95 TRP A C 1
ATOM 721 O O . TRP A 1 95 ? 17.752 9.061 -12.443 1.00 81.56 95 TRP A O 1
ATOM 731 N N . GLY A 1 96 ? 16.319 9.268 -14.164 1.00 72.81 96 GLY A N 1
ATOM 732 C CA . GLY A 1 96 ? 17.361 9.124 -15.183 1.00 72.81 96 GLY A CA 1
ATOM 733 C C . GLY A 1 96 ? 18.299 10.336 -15.181 1.00 72.81 96 GLY A C 1
ATOM 734 O O . GLY A 1 96 ? 17.841 11.477 -15.045 1.00 72.81 96 GLY A O 1
ATOM 735 N N . ALA A 1 97 ? 19.616 10.126 -15.308 1.00 58.53 97 ALA A N 1
ATOM 736 C CA . ALA A 1 97 ? 20.540 11.241 -15.485 1.00 58.53 97 ALA A CA 1
ATOM 737 C C . ALA A 1 97 ? 20.338 11.941 -16.846 1.00 58.53 97 ALA A C 1
ATOM 739 O O . ALA A 1 97 ? 20.031 11.308 -17.857 1.00 58.53 97 ALA A O 1
ATOM 740 N N . THR A 1 98 ? 20.529 13.261 -16.875 1.00 50.97 98 THR A N 1
ATOM 741 C CA . THR A 1 98 ? 20.389 14.130 -18.048 1.00 50.97 98 THR A CA 1
ATOM 742 C C . THR A 1 98 ? 21.176 13.604 -19.246 1.00 50.97 98 THR A C 1
ATOM 744 O O . THR A 1 98 ? 22.374 13.353 -19.139 1.00 50.97 98 THR A O 1
ATOM 747 N N . GLY A 1 99 ? 20.495 13.492 -20.392 1.00 52.34 99 GLY A N 1
ATOM 748 C CA . GLY A 1 99 ? 21.027 12.982 -21.666 1.00 52.34 99 GLY A CA 1
ATOM 749 C C . GLY A 1 99 ? 20.156 11.877 -22.278 1.00 52.34 99 GLY A C 1
ATOM 750 O O . GLY A 1 99 ? 20.122 11.696 -23.498 1.00 52.34 99 GLY A O 1
ATOM 751 N N . ASN A 1 100 ? 19.366 11.209 -21.438 1.00 51.78 100 ASN A N 1
ATOM 752 C CA . ASN A 1 100 ? 18.646 9.997 -21.784 1.00 51.78 100 ASN A CA 1
ATOM 753 C C . ASN A 1 100 ? 17.143 10.173 -21.528 1.00 51.78 100 ASN A C 1
ATOM 755 O O . ASN A 1 100 ? 16.704 10.176 -20.386 1.00 51.78 100 ASN A O 1
ATOM 759 N N . LEU A 1 101 ? 16.379 10.364 -22.613 1.00 53.75 101 LEU A N 1
ATOM 760 C CA . LEU A 1 101 ? 14.938 10.666 -22.634 1.00 53.75 101 LEU A CA 1
ATOM 761 C C . LEU A 1 101 ? 14.601 11.978 -21.878 1.00 53.75 101 LEU A C 1
ATOM 763 O O . LEU A 1 101 ? 15.483 12.642 -21.339 1.00 53.75 101 LEU A O 1
ATOM 767 N N . ALA A 1 102 ? 13.354 12.461 -21.909 1.00 55.69 102 ALA A N 1
ATOM 768 C CA . ALA A 1 102 ? 12.951 13.547 -20.998 1.00 55.69 102 ALA A CA 1
ATOM 769 C C . ALA A 1 102 ? 13.279 13.118 -19.552 1.00 55.69 102 ALA A C 1
ATOM 771 O O . ALA A 1 102 ? 13.400 11.909 -19.344 1.00 55.69 102 ALA A O 1
ATOM 772 N N . PRO A 1 103 ? 13.429 14.015 -18.553 1.00 65.62 103 PRO A N 1
ATOM 773 C CA . PRO A 1 103 ? 13.606 13.573 -17.172 1.00 65.62 103 PRO A CA 1
ATOM 774 C C . PRO A 1 103 ? 12.443 12.647 -16.815 1.00 65.62 103 PRO A C 1
ATOM 776 O O . PRO A 1 103 ? 11.293 13.063 -16.671 1.00 65.62 103 PRO A O 1
ATOM 779 N N . THR A 1 104 ? 12.776 11.363 -16.813 1.00 75.12 104 THR A N 1
ATOM 780 C CA . THR A 1 104 ? 11.856 10.257 -16.641 1.00 75.12 104 THR A CA 1
ATOM 781 C C . THR A 1 104 ? 12.053 9.772 -15.232 1.00 75.12 104 THR A C 1
ATOM 783 O O . THR A 1 104 ? 13.167 9.741 -14.694 1.00 75.12 104 THR A O 1
ATOM 786 N N . TYR A 1 105 ? 10.929 9.434 -14.649 1.00 82.56 105 TYR A N 1
ATOM 787 C CA . TYR A 1 105 ? 10.791 9.180 -13.251 1.00 82.56 105 TYR A CA 1
ATOM 788 C C . TYR A 1 105 ? 10.089 7.865 -13.045 1.00 82.56 105 TYR A C 1
ATOM 790 O O . TYR A 1 105 ? 9.063 7.627 -13.682 1.00 82.56 105 TYR A O 1
ATOM 798 N N . VAL A 1 106 ? 10.601 7.069 -12.120 1.00 87.56 106 VAL A N 1
ATOM 799 C CA . VAL A 1 106 ? 9.870 5.927 -11.593 1.00 87.56 106 VAL A CA 1
ATOM 800 C C . VAL A 1 106 ? 9.771 6.070 -10.080 1.00 87.56 106 VAL A C 1
ATOM 802 O O . VAL A 1 106 ? 10.754 6.378 -9.407 1.00 87.56 106 VAL A O 1
ATOM 805 N N . GLU A 1 107 ? 8.574 5.870 -9.551 1.00 89.06 107 GLU A N 1
ATOM 806 C CA . GLU A 1 107 ? 8.246 5.923 -8.133 1.00 89.06 107 GLU A CA 1
ATOM 807 C C . GLU A 1 107 ? 7.619 4.615 -7.689 1.00 89.06 107 GLU A C 1
ATOM 809 O O . GLU A 1 107 ? 6.857 4.006 -8.436 1.00 89.06 107 GLU A O 1
ATOM 814 N N . THR A 1 108 ? 7.852 4.244 -6.437 1.00 87.75 108 THR A N 1
ATOM 815 C CA . THR A 1 108 ? 7.036 3.255 -5.740 1.00 87.75 108 THR A CA 1
ATOM 816 C C . THR A 1 108 ? 6.823 3.637 -4.282 1.00 87.75 108 THR A C 1
ATOM 818 O O . THR A 1 108 ? 7.676 4.278 -3.660 1.00 87.75 108 THR A O 1
ATOM 821 N N . THR A 1 109 ? 5.676 3.233 -3.738 1.00 78.50 109 THR A N 1
ATOM 822 C CA . THR A 1 109 ? 5.392 3.221 -2.292 1.00 78.50 109 THR A CA 1
ATOM 823 C C . THR A 1 109 ? 5.920 1.956 -1.604 1.00 78.50 109 THR A C 1
ATOM 825 O O . THR A 1 109 ? 5.815 1.823 -0.390 1.00 78.50 109 THR A O 1
ATOM 828 N N . GLY A 1 110 ? 6.485 1.020 -2.371 1.00 78.00 110 GLY A N 1
ATOM 829 C CA . GLY A 1 110 ? 7.188 -0.161 -1.889 1.00 78.00 110 GLY A CA 1
ATOM 830 C C . GLY A 1 110 ? 8.710 0.039 -1.782 1.00 78.00 110 GLY A C 1
ATOM 831 O O . GLY A 1 110 ? 9.215 1.167 -1.769 1.00 78.00 110 GLY A O 1
ATOM 832 N N . PRO A 1 111 ? 9.470 -1.062 -1.680 1.00 80.81 111 PRO A N 1
ATOM 833 C CA . PRO A 1 111 ? 10.925 -1.024 -1.627 1.00 80.81 111 PRO A CA 1
ATOM 834 C C . PRO A 1 111 ? 11.513 -0.650 -2.999 1.00 80.81 111 PRO A C 1
ATOM 836 O O . PRO A 1 111 ? 10.895 -0.858 -4.040 1.00 80.81 111 PRO A O 1
ATOM 839 N N . CYS A 1 112 ? 12.709 -0.056 -3.011 1.00 83.00 112 CYS A N 1
ATOM 840 C CA . CYS A 1 112 ? 13.314 0.490 -4.233 1.00 83.00 112 CYS A CA 1
ATOM 841 C C . CYS A 1 112 ? 13.548 -0.543 -5.345 1.00 83.00 112 CYS A C 1
ATOM 843 O O . CYS A 1 112 ? 13.459 -0.209 -6.520 1.00 83.00 112 CYS A O 1
ATOM 845 N N . ASP A 1 113 ? 13.829 -1.787 -4.976 1.00 83.62 113 ASP A N 1
ATOM 846 C CA . ASP A 1 113 ? 14.012 -2.912 -5.895 1.00 83.62 113 ASP A CA 1
ATOM 847 C C . ASP A 1 113 ? 12.734 -3.262 -6.681 1.00 83.62 113 ASP A C 1
ATOM 849 O O . ASP A 1 113 ? 12.823 -3.821 -7.775 1.00 83.62 113 ASP A O 1
ATOM 853 N N . ALA A 1 114 ? 11.547 -2.861 -6.205 1.00 86.44 114 ALA A N 1
ATOM 854 C CA . ALA A 1 114 ? 10.294 -3.022 -6.948 1.00 86.44 114 ALA A CA 1
ATOM 855 C C . ALA A 1 114 ? 10.263 -2.222 -8.266 1.00 86.44 114 ALA A C 1
ATOM 857 O O . ALA A 1 114 ? 9.510 -2.573 -9.173 1.00 86.44 114 ALA A O 1
ATOM 858 N N . ILE A 1 115 ? 11.083 -1.169 -8.400 1.00 87.81 115 ILE A N 1
ATOM 859 C CA . ILE A 1 115 ? 11.141 -0.318 -9.602 1.00 87.81 115 ILE A CA 1
ATOM 860 C C . ILE A 1 115 ? 12.424 -0.477 -10.423 1.00 87.81 115 ILE A C 1
ATOM 862 O O . ILE A 1 115 ? 12.532 0.126 -11.495 1.00 87.81 115 ILE A O 1
ATOM 866 N N . ASP A 1 116 ? 13.367 -1.321 -9.986 1.00 86.62 116 ASP A N 1
ATOM 867 C CA . ASP A 1 116 ? 14.597 -1.609 -10.737 1.00 86.62 116 ASP A CA 1
ATOM 868 C C . ASP A 1 116 ? 14.300 -2.103 -12.173 1.00 86.62 116 ASP A C 1
ATOM 870 O O . ASP A 1 116 ? 14.892 -1.564 -13.115 1.00 86.62 116 ASP A O 1
ATOM 874 N N . PRO A 1 117 ? 13.358 -3.046 -12.413 1.00 85.69 117 PRO A N 1
ATOM 875 C CA . PRO A 1 117 ? 13.049 -3.516 -13.768 1.00 85.69 117 PRO A CA 1
ATOM 876 C C . PRO A 1 117 ? 12.526 -2.419 -14.700 1.00 85.69 117 PRO A C 1
ATOM 878 O O . PRO A 1 117 ? 12.926 -2.347 -15.863 1.00 85.69 117 PRO A O 1
ATOM 881 N N . ALA A 1 118 ? 11.668 -1.534 -14.188 1.00 87.44 118 ALA A N 1
ATOM 882 C CA . ALA A 1 118 ? 11.127 -0.415 -14.952 1.00 87.44 118 ALA A CA 1
ATOM 883 C C . ALA A 1 118 ? 12.228 0.591 -15.321 1.00 87.44 118 ALA A C 1
ATOM 885 O O . ALA A 1 118 ? 12.330 1.013 -16.475 1.00 87.44 118 ALA A O 1
ATOM 886 N N . ALA A 1 119 ? 13.110 0.923 -14.375 1.00 86.31 119 ALA A N 1
ATOM 887 C CA . ALA A 1 119 ? 14.252 1.795 -14.637 1.00 86.31 119 ALA A CA 1
ATOM 888 C C . ALA A 1 119 ? 15.236 1.181 -15.651 1.00 86.31 119 ALA A C 1
ATOM 890 O O . ALA A 1 119 ? 15.700 1.882 -16.555 1.00 86.31 119 ALA A O 1
ATOM 891 N N . ARG A 1 120 ? 15.497 -0.133 -15.570 1.00 82.25 120 ARG A N 1
ATOM 892 C CA . ARG A 1 120 ? 16.315 -0.866 -16.555 1.00 82.25 120 ARG A CA 1
ATOM 893 C C . ARG A 1 120 ? 15.711 -0.790 -17.951 1.00 82.25 120 ARG A C 1
ATOM 895 O O . ARG A 1 120 ? 16.405 -0.390 -18.882 1.00 82.25 120 ARG A O 1
ATOM 902 N N . PHE A 1 121 ? 14.413 -1.073 -18.086 1.00 81.94 121 PHE A N 1
ATOM 903 C CA . PHE A 1 121 ? 13.723 -0.975 -19.375 1.00 81.94 121 PHE A CA 1
ATOM 904 C C . PHE A 1 121 ? 13.880 0.415 -19.998 1.00 81.94 121 PHE A C 1
ATOM 906 O O . PHE A 1 121 ? 14.204 0.548 -21.177 1.00 81.94 121 PHE A O 1
ATOM 913 N N . LEU A 1 122 ? 13.675 1.468 -19.204 1.00 81.75 122 LEU A N 1
ATOM 914 C CA . LEU A 1 122 ? 13.776 2.851 -19.672 1.00 81.75 122 LEU A CA 1
ATOM 915 C C . LEU A 1 122 ? 15.217 3.226 -20.062 1.00 81.75 122 LEU A C 1
ATOM 917 O O . LEU A 1 122 ? 15.437 3.935 -21.051 1.00 81.75 122 LEU A O 1
ATOM 921 N N . GLN A 1 123 ? 16.216 2.717 -19.338 1.00 80.38 123 GLN A N 1
ATOM 922 C CA . GLN A 1 123 ? 17.622 2.861 -19.715 1.00 80.38 123 GLN A CA 1
ATOM 923 C C . GLN A 1 123 ? 17.924 2.169 -21.051 1.00 80.38 123 GLN A C 1
ATOM 925 O O . GLN A 1 123 ? 18.580 2.754 -21.916 1.00 80.38 123 GLN A O 1
ATOM 930 N N . ASP A 1 124 ? 17.400 0.963 -21.256 1.00 77.81 124 ASP A N 1
ATOM 931 C CA . ASP A 1 124 ? 17.613 0.194 -22.483 1.00 77.81 124 ASP A CA 1
ATOM 932 C C . ASP A 1 124 ? 16.924 0.814 -23.689 1.00 77.81 124 ASP A C 1
ATOM 934 O O . ASP A 1 124 ? 17.518 0.884 -24.768 1.00 77.81 124 ASP A O 1
ATOM 938 N N . LEU A 1 125 ? 15.702 1.323 -23.514 1.00 76.38 125 LEU A N 1
ATOM 939 C CA . LEU A 1 125 ? 15.026 2.115 -24.540 1.00 76.38 125 LEU A CA 1
ATOM 940 C C . LEU A 1 125 ? 15.884 3.306 -24.964 1.00 76.38 125 LEU A C 1
ATOM 942 O O . LEU A 1 125 ? 15.967 3.630 -26.153 1.00 76.38 125 LEU A O 1
ATOM 946 N N . THR A 1 126 ? 16.573 3.928 -24.009 1.00 73.94 126 THR A N 1
ATOM 947 C CA . THR A 1 126 ? 17.498 5.009 -24.329 1.00 73.94 126 THR A CA 1
ATOM 948 C C . THR A 1 126 ? 18.700 4.516 -25.131 1.00 73.94 126 THR A C 1
ATOM 950 O O . THR A 1 126 ? 19.011 5.078 -26.184 1.00 73.94 126 THR A O 1
ATOM 953 N N . ALA A 1 127 ? 19.356 3.445 -24.683 1.00 74.38 127 ALA A N 1
ATOM 954 C CA . ALA A 1 127 ? 20.496 2.875 -25.394 1.00 74.38 127 ALA A CA 1
ATOM 955 C C . ALA A 1 127 ? 20.115 2.463 -26.831 1.00 74.38 127 ALA A C 1
ATOM 957 O O . ALA A 1 127 ? 20.878 2.692 -27.772 1.00 74.38 127 ALA A O 1
ATOM 958 N N . GLN A 1 128 ? 18.906 1.922 -27.028 1.00 73.62 128 GLN A N 1
ATOM 959 C CA . GLN A 1 128 ? 18.356 1.599 -28.348 1.00 73.62 128 GLN A CA 1
ATOM 960 C C . GLN A 1 128 ? 18.156 2.832 -29.225 1.00 73.62 128 GLN A C 1
ATOM 962 O O . GLN A 1 128 ? 18.583 2.827 -30.384 1.00 73.62 128 GLN A O 1
ATOM 967 N N . ARG A 1 129 ? 17.561 3.902 -28.689 1.00 73.44 129 ARG A N 1
ATOM 968 C CA . ARG A 1 129 ? 17.422 5.186 -29.392 1.00 73.44 129 ARG A CA 1
ATOM 969 C C . ARG A 1 129 ? 18.782 5.705 -29.863 1.00 73.44 129 ARG A C 1
ATOM 971 O O . ARG A 1 129 ? 18.924 6.069 -31.033 1.00 73.44 129 ARG A O 1
ATOM 978 N N . ASP A 1 130 ? 19.773 5.724 -28.977 1.00 72.25 130 ASP A N 1
ATOM 979 C CA . ASP A 1 130 ? 21.099 6.283 -29.263 1.00 72.25 130 ASP A CA 1
ATOM 980 C C . ASP A 1 130 ? 21.853 5.456 -30.300 1.00 72.25 130 ASP A C 1
ATOM 982 O O . ASP A 1 130 ? 22.460 6.010 -31.221 1.00 72.25 130 ASP A O 1
ATOM 986 N N . TRP A 1 131 ? 21.725 4.131 -30.224 1.00 73.44 131 TRP A N 1
ATOM 987 C CA . TRP A 1 131 ? 22.261 3.219 -31.225 1.00 73.44 131 TRP A CA 1
ATOM 988 C C . TRP A 1 131 ? 21.639 3.450 -32.609 1.00 73.44 131 TRP A C 1
ATOM 990 O O . TRP A 1 131 ? 22.367 3.569 -33.597 1.00 73.44 131 TRP A O 1
ATOM 1000 N N . ILE A 1 132 ? 20.307 3.583 -32.701 1.00 72.62 132 ILE A N 1
ATOM 1001 C CA . ILE A 1 132 ? 19.607 3.871 -33.967 1.00 72.62 132 ILE A CA 1
ATOM 1002 C C . ILE A 1 132 ? 20.048 5.227 -34.531 1.00 72.62 132 ILE A C 1
ATOM 1004 O O . ILE A 1 132 ? 20.318 5.347 -35.730 1.00 72.62 132 ILE A O 1
ATOM 1008 N N . ALA A 1 133 ? 20.145 6.253 -33.683 1.00 72.62 133 ALA A N 1
ATOM 1009 C CA . ALA A 1 133 ? 20.584 7.582 -34.094 1.00 72.62 133 ALA A CA 1
ATOM 1010 C C . ALA A 1 133 ? 22.025 7.559 -34.632 1.00 72.62 133 ALA A C 1
ATOM 1012 O O . ALA A 1 133 ? 22.291 8.116 -35.701 1.00 72.62 133 ALA A O 1
ATOM 1013 N N . ALA A 1 134 ? 22.938 6.875 -33.939 1.00 72.44 134 ALA A N 1
ATOM 1014 C CA . ALA A 1 134 ? 24.313 6.683 -34.389 1.00 72.44 134 ALA A CA 1
ATOM 1015 C C . ALA A 1 134 ? 24.378 5.898 -35.710 1.00 72.44 134 ALA A C 1
ATOM 1017 O O . ALA A 1 134 ? 25.111 6.288 -36.619 1.00 72.44 134 ALA A O 1
ATOM 1018 N N . ALA A 1 135 ? 23.558 4.853 -35.863 1.00 71.75 135 ALA A N 1
ATOM 1019 C CA . ALA A 1 135 ? 23.504 4.036 -37.076 1.00 71.75 135 ALA A CA 1
ATOM 1020 C C . ALA A 1 135 ? 23.045 4.853 -38.283 1.00 71.75 135 ALA A C 1
ATOM 1022 O O . ALA A 1 135 ? 23.610 4.744 -39.373 1.00 71.75 135 ALA A O 1
ATOM 1023 N N . ASN A 1 136 ? 22.043 5.710 -38.088 1.00 74.19 136 ASN A N 1
ATOM 1024 C CA . ASN A 1 136 ? 21.544 6.591 -39.135 1.00 74.19 136 ASN A CA 1
ATOM 1025 C C . ASN A 1 136 ? 22.573 7.662 -39.526 1.00 74.19 136 ASN A C 1
ATOM 1027 O O . ASN A 1 136 ? 22.735 7.922 -40.717 1.00 74.19 136 ASN A O 1
ATOM 1031 N N . ARG A 1 137 ? 23.316 8.235 -38.567 1.00 71.94 137 ARG A N 1
ATOM 1032 C CA . ARG A 1 137 ? 24.410 9.185 -38.859 1.00 71.94 137 ARG A CA 1
ATOM 1033 C C . ARG A 1 137 ? 25.558 8.528 -39.628 1.00 71.94 137 ARG A C 1
ATOM 1035 O O . ARG A 1 137 ? 26.026 9.095 -40.613 1.00 71.94 137 ARG A O 1
ATOM 1042 N N . ALA A 1 138 ? 25.963 7.320 -39.235 1.00 71.44 138 ALA A N 1
ATOM 1043 C CA . ALA A 1 138 ? 26.995 6.560 -39.941 1.00 71.44 138 ALA A CA 1
ATOM 1044 C C . ALA A 1 138 ? 26.579 6.266 -41.397 1.00 71.44 138 ALA A C 1
ATOM 1046 O O . ALA A 1 138 ? 27.351 6.496 -42.327 1.00 71.44 138 ALA A O 1
ATOM 1047 N N . LYS A 1 139 ? 25.314 5.873 -41.623 1.00 67.88 139 LYS A N 1
ATOM 1048 C CA . LYS A 1 139 ? 24.745 5.671 -42.972 1.00 67.88 139 LYS A CA 1
ATOM 1049 C C . LYS A 1 139 ? 24.736 6.934 -43.845 1.00 67.88 139 LYS A C 1
ATOM 1051 O O . LYS A 1 139 ? 24.743 6.811 -45.064 1.00 67.88 139 LYS A O 1
ATOM 1056 N N . GLN A 1 140 ? 24.724 8.127 -43.250 1.00 72.81 140 GLN A N 1
ATOM 1057 C CA . GLN A 1 140 ? 24.733 9.415 -43.957 1.00 72.81 140 GLN A CA 1
ATOM 1058 C C . GLN A 1 140 ? 26.152 9.956 -44.237 1.00 72.81 140 GLN A C 1
ATOM 1060 O O . GLN A 1 140 ? 26.302 11.119 -44.602 1.00 72.81 140 GLN A O 1
ATOM 1065 N N . GLY A 1 141 ? 27.194 9.127 -44.097 1.00 57.28 141 GLY A N 1
ATOM 1066 C CA . GLY A 1 141 ? 28.587 9.495 -44.393 1.00 57.28 141 GLY A CA 1
ATOM 1067 C C . GLY A 1 141 ? 29.407 9.935 -43.173 1.00 57.28 141 GLY A C 1
ATOM 1068 O O . GLY A 1 141 ? 30.514 10.440 -43.334 1.00 57.28 141 GLY A O 1
ATOM 1069 N N . GLY A 1 142 ? 28.884 9.740 -41.958 1.00 57.91 142 GLY A N 1
ATOM 1070 C CA . GLY A 1 142 ? 29.488 10.175 -40.694 1.00 57.91 142 GLY A CA 1
ATOM 1071 C C . GLY A 1 142 ? 30.371 9.144 -39.974 1.00 57.91 142 GLY A C 1
ATOM 1072 O O . GLY A 1 142 ? 30.237 9.013 -38.762 1.00 57.91 142 GLY A O 1
ATOM 1073 N N . GLY A 1 143 ? 31.261 8.434 -40.678 1.00 54.72 143 GLY A N 1
ATOM 1074 C CA . GLY A 1 143 ? 32.300 7.582 -40.064 1.00 54.72 143 GLY A CA 1
ATOM 1075 C C . GLY A 1 143 ? 31.899 6.140 -39.701 1.00 54.72 143 GLY A C 1
ATOM 1076 O O . GLY A 1 143 ? 30.759 5.720 -39.899 1.00 54.72 143 GLY A O 1
ATOM 1077 N N . GLU A 1 144 ? 32.882 5.365 -39.218 1.00 53.28 144 GLU A N 1
ATOM 1078 C CA . GLU A 1 144 ? 32.748 3.948 -38.834 1.00 53.28 144 GLU A CA 1
ATOM 1079 C C . GLU A 1 144 ? 31.741 3.757 -37.689 1.00 53.28 144 GLU A C 1
ATOM 1081 O O . GLU A 1 144 ? 31.764 4.459 -36.678 1.00 53.28 144 GLU A O 1
ATOM 1086 N N . PHE A 1 145 ? 30.846 2.783 -37.851 1.00 55.62 145 PHE A N 1
ATOM 1087 C CA . PHE A 1 145 ? 29.797 2.477 -36.886 1.00 55.62 145 PHE A CA 1
ATOM 1088 C C . PHE A 1 145 ? 30.352 1.630 -35.730 1.00 55.62 145 PHE A C 1
ATOM 1090 O O . PHE A 1 145 ? 30.478 0.415 -35.860 1.00 55.62 145 PHE A O 1
ATOM 1097 N N . THR A 1 146 ? 30.694 2.266 -34.608 1.00 54.25 146 THR A N 1
ATOM 1098 C CA . THR A 1 146 ? 31.361 1.619 -33.457 1.00 54.25 146 THR A CA 1
ATOM 1099 C C . THR A 1 146 ? 30.477 1.439 -32.219 1.00 54.25 146 THR A C 1
ATOM 1101 O O . THR A 1 146 ? 30.973 1.029 -31.173 1.00 54.25 146 THR A O 1
ATOM 1104 N N . VAL A 1 147 ? 29.172 1.725 -32.298 1.00 59.62 147 VAL A N 1
ATOM 1105 C CA . VAL A 1 147 ? 28.280 1.605 -31.132 1.00 59.62 147 VAL A CA 1
ATOM 1106 C C . VAL A 1 147 ? 27.812 0.158 -30.977 1.00 59.62 147 VAL A C 1
ATOM 1108 O O . VAL A 1 147 ? 27.170 -0.400 -31.873 1.00 59.62 147 VAL A O 1
ATOM 1111 N N . GLU A 1 148 ? 28.117 -0.447 -29.828 1.00 58.34 148 GLU A N 1
ATOM 1112 C CA . GLU A 1 148 ? 27.639 -1.785 -29.481 1.00 58.34 148 GLU A CA 1
ATOM 1113 C C . GLU A 1 148 ? 26.110 -1.842 -29.531 1.00 58.34 148 GLU A C 1
ATOM 1115 O O . GLU A 1 148 ? 25.413 -0.956 -29.031 1.00 58.34 148 GLU A O 1
ATOM 1120 N N . ARG A 1 149 ? 25.576 -2.894 -30.163 1.00 59.47 149 ARG A N 1
ATOM 1121 C CA . ARG A 1 149 ? 24.131 -3.122 -30.208 1.00 59.47 149 ARG A CA 1
ATOM 1122 C C . ARG A 1 149 ? 23.610 -3.285 -28.774 1.00 59.47 149 ARG A C 1
ATOM 1124 O O . ARG A 1 149 ? 24.192 -4.077 -28.030 1.00 59.47 149 ARG A O 1
ATOM 1131 N N . PRO A 1 150 ? 22.506 -2.609 -28.406 1.00 60.53 150 PRO A N 1
ATOM 1132 C CA . PRO A 1 150 ? 21.871 -2.786 -27.111 1.00 60.53 150 PRO A CA 1
ATOM 1133 C C . PRO A 1 150 ? 21.616 -4.265 -26.845 1.00 60.53 150 PRO A C 1
ATOM 1135 O O . PRO A 1 150 ? 21.217 -5.015 -27.746 1.00 60.53 150 PRO A O 1
ATOM 1138 N N . ARG A 1 151 ? 21.852 -4.690 -25.606 1.00 58.09 151 ARG A N 1
ATOM 1139 C CA . ARG A 1 151 ? 21.524 -6.050 -25.188 1.00 58.09 151 ARG A CA 1
ATOM 1140 C C . ARG A 1 151 ? 20.001 -6.191 -25.224 1.00 58.09 151 ARG A C 1
ATOM 1142 O O . ARG A 1 151 ? 19.289 -5.316 -24.745 1.00 58.09 151 ARG A O 1
ATOM 1149 N N . ASN A 1 152 ? 19.499 -7.289 -25.792 1.00 51.84 152 ASN A N 1
ATOM 1150 C CA . ASN A 1 152 ? 18.107 -7.684 -25.584 1.00 51.84 152 ASN A CA 1
ATOM 1151 C C . ASN A 1 152 ? 17.988 -8.086 -24.116 1.00 51.84 152 ASN A C 1
ATOM 1153 O O . ASN A 1 152 ? 18.291 -9.228 -23.760 1.00 51.84 152 ASN A O 1
ATOM 1157 N N . LEU A 1 153 ? 17.635 -7.143 -23.253 1.00 53.72 153 LEU A N 1
ATOM 1158 C CA . LEU A 1 153 ? 17.457 -7.438 -21.847 1.00 53.72 153 LEU A CA 1
ATOM 1159 C C . LEU A 1 153 ? 16.129 -8.169 -21.692 1.00 53.72 153 LEU A C 1
ATOM 1161 O O . LEU A 1 153 ? 15.045 -7.618 -21.853 1.00 53.72 153 LEU A O 1
ATOM 1165 N N . ARG A 1 154 ? 16.237 -9.474 -21.420 1.00 55.28 154 ARG A N 1
ATOM 1166 C CA . ARG A 1 154 ? 15.187 -10.176 -20.692 1.00 55.28 154 ARG A CA 1
ATOM 1167 C C . ARG A 1 154 ? 15.098 -9.477 -19.350 1.00 55.28 154 ARG A C 1
ATOM 1169 O O . ARG A 1 154 ? 15.987 -9.638 -18.517 1.00 55.28 154 ARG A O 1
ATOM 1176 N N . ILE A 1 155 ? 14.068 -8.671 -19.186 1.00 59.16 155 ILE A N 1
ATOM 1177 C CA . ILE A 1 155 ? 13.770 -8.089 -17.896 1.00 59.16 155 ILE A CA 1
ATOM 1178 C C . ILE A 1 155 ? 13.180 -9.214 -17.067 1.00 59.16 155 ILE A C 1
ATOM 1180 O O . ILE A 1 155 ? 12.129 -9.769 -17.379 1.00 59.16 155 ILE A O 1
ATOM 1184 N N . THR A 1 156 ? 13.958 -9.652 -16.087 1.00 59.53 156 THR A N 1
ATOM 1185 C CA . THR A 1 156 ? 13.485 -10.614 -15.104 1.00 59.53 156 THR A CA 1
ATOM 1186 C C . THR A 1 156 ? 12.393 -9.930 -14.290 1.00 59.53 156 THR A C 1
ATOM 1188 O O . THR A 1 156 ? 12.589 -8.770 -13.912 1.00 59.53 156 THR A O 1
ATOM 1191 N N . PRO A 1 157 ? 11.273 -10.617 -14.003 1.00 64.19 157 PRO A N 1
ATOM 1192 C CA . PRO A 1 157 ? 10.279 -10.098 -13.087 1.00 64.19 157 PRO A CA 1
ATOM 1193 C C . PRO A 1 157 ? 10.940 -9.623 -11.786 1.00 64.19 157 PRO A C 1
ATOM 1195 O O . PRO A 1 157 ? 11.886 -10.265 -11.312 1.00 64.19 157 PRO A O 1
ATOM 1198 N N . PRO A 1 158 ? 10.473 -8.507 -11.221 1.00 68.12 158 PRO A N 1
ATOM 1199 C CA . PRO A 1 158 ? 10.984 -8.003 -9.959 1.00 68.12 158 PRO A CA 1
ATOM 1200 C C . PRO A 1 158 ? 10.849 -9.062 -8.865 1.00 68.12 158 PRO A C 1
ATOM 1202 O O . PRO A 1 158 ? 9.798 -9.672 -8.673 1.00 68.12 158 PRO A O 1
ATOM 1205 N N . THR A 1 159 ? 11.925 -9.249 -8.112 1.00 70.50 159 THR A N 1
ATOM 1206 C CA . THR A 1 159 ? 11.904 -9.992 -6.854 1.00 70.50 159 THR A CA 1
ATOM 1207 C C . THR A 1 159 ? 12.274 -9.018 -5.757 1.00 70.50 159 THR A C 1
ATOM 1209 O O . THR A 1 159 ? 13.439 -8.641 -5.655 1.00 70.50 159 THR A O 1
ATOM 1212 N N . PHE A 1 1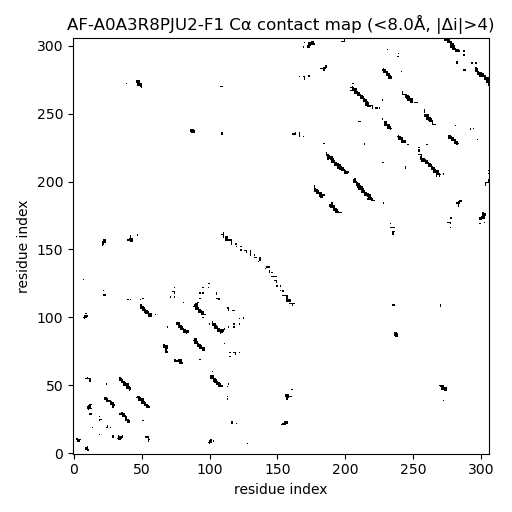60 ? 11.294 -8.618 -4.954 1.00 73.75 160 PHE A N 1
ATOM 1213 C CA . PHE A 1 160 ? 11.509 -7.691 -3.848 1.00 73.75 160 PHE A CA 1
ATOM 1214 C C . PHE A 1 160 ? 10.935 -8.212 -2.538 1.00 73.75 160 PHE A C 1
ATOM 1216 O O . PHE A 1 160 ? 10.074 -9.101 -2.511 1.00 73.75 160 PHE A O 1
ATOM 1223 N N . ARG A 1 161 ? 11.416 -7.651 -1.431 1.00 73.69 161 ARG A N 1
ATOM 1224 C CA . ARG A 1 161 ? 10.930 -7.962 -0.084 1.00 73.69 161 ARG A CA 1
ATOM 1225 C C . ARG A 1 161 ? 10.468 -6.704 0.627 1.00 73.69 161 ARG A C 1
ATOM 1227 O O . ARG A 1 161 ? 11.082 -5.648 0.534 1.00 73.69 161 ARG A O 1
ATOM 1234 N N . LEU A 1 162 ? 9.381 -6.839 1.379 1.00 77.38 162 LEU A N 1
ATOM 1235 C CA . LEU A 1 162 ? 8.909 -5.803 2.288 1.00 77.38 162 LEU A CA 1
ATOM 1236 C C . LEU A 1 162 ? 9.718 -5.882 3.589 1.00 77.38 162 LEU A C 1
ATOM 1238 O O . LEU A 1 162 ? 9.298 -6.505 4.566 1.00 77.38 162 LEU A O 1
ATOM 1242 N N . ASP A 1 163 ? 10.906 -5.279 3.570 1.00 71.19 163 ASP A N 1
ATOM 1243 C CA . ASP A 1 163 ? 11.847 -5.272 4.693 1.00 71.19 163 ASP A CA 1
ATOM 1244 C C . ASP A 1 163 ? 11.470 -4.192 5.727 1.00 71.19 163 ASP A C 1
ATOM 1246 O O . ASP A 1 163 ? 12.151 -3.179 5.905 1.00 71.19 163 ASP A O 1
ATOM 1250 N N . ASP A 1 164 ? 10.353 -4.414 6.426 1.00 80.31 164 ASP A N 1
ATOM 1251 C CA . ASP A 1 164 ? 9.938 -3.618 7.583 1.00 80.31 164 ASP A CA 1
ATOM 1252 C C . ASP A 1 164 ? 9.849 -4.494 8.839 1.00 80.31 164 ASP A C 1
ATOM 1254 O O . ASP A 1 164 ? 8.899 -5.251 9.036 1.00 80.31 164 ASP A O 1
ATOM 1258 N N . ALA A 1 165 ? 10.863 -4.387 9.702 1.00 82.44 165 ALA A N 1
ATOM 1259 C CA . ALA A 1 165 ? 10.963 -5.195 10.915 1.00 82.44 165 ALA A CA 1
ATOM 1260 C C . ALA A 1 165 ? 9.825 -4.934 11.919 1.00 82.44 165 ALA A C 1
ATOM 1262 O O . ALA A 1 165 ? 9.444 -5.845 12.654 1.00 82.44 165 ALA A O 1
ATOM 1263 N N . THR A 1 166 ? 9.277 -3.717 11.955 1.00 82.69 166 THR A N 1
ATOM 1264 C CA . THR A 1 166 ? 8.185 -3.348 12.865 1.00 82.69 166 THR A CA 1
ATOM 1265 C C . THR A 1 166 ? 6.877 -3.972 12.392 1.00 82.69 166 THR A C 1
ATOM 1267 O O . THR A 1 166 ? 6.215 -4.667 13.161 1.00 82.69 166 THR A O 1
ATOM 1270 N N . TRP A 1 167 ? 6.547 -3.814 11.109 1.00 87.88 167 TRP A N 1
ATOM 1271 C CA . TRP A 1 167 ? 5.385 -4.458 10.496 1.00 87.88 167 TRP A CA 1
ATOM 1272 C C . TRP A 1 167 ? 5.465 -5.990 10.589 1.00 87.88 167 TRP A C 1
ATOM 1274 O O . TRP A 1 167 ? 4.503 -6.619 11.024 1.00 87.88 167 TRP A O 1
ATOM 1284 N N . GLN A 1 168 ? 6.623 -6.592 10.291 1.00 88.88 168 GLN A N 1
ATOM 1285 C CA . GLN A 1 168 ? 6.830 -8.044 10.410 1.00 88.88 168 GLN A CA 1
ATOM 1286 C C . GLN A 1 168 ? 6.646 -8.558 11.841 1.00 88.88 168 GLN A C 1
ATOM 1288 O O . GLN A 1 168 ? 6.048 -9.615 12.063 1.00 88.88 168 GLN A O 1
ATOM 1293 N N . LYS A 1 169 ? 7.132 -7.805 12.834 1.00 89.50 169 LYS A N 1
ATOM 1294 C CA . LYS A 1 169 ? 6.901 -8.126 14.245 1.00 89.50 169 LYS A CA 1
ATOM 1295 C C . LYS A 1 169 ? 5.401 -8.138 14.554 1.00 89.50 169 LYS A C 1
ATOM 1297 O O . LYS 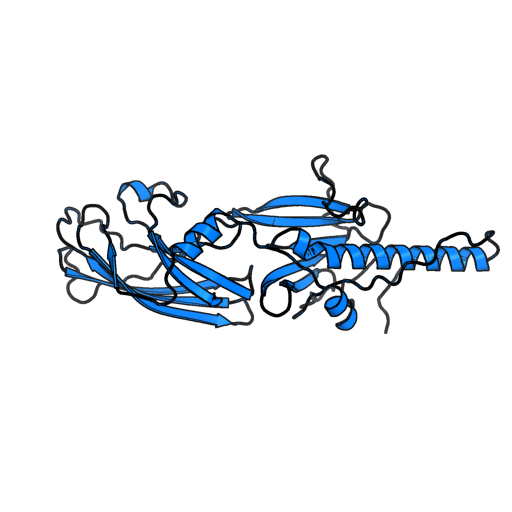A 1 169 ? 4.904 -9.119 15.094 1.00 89.50 169 LYS A O 1
ATOM 1302 N N . HIS A 1 170 ? 4.675 -7.095 14.158 1.00 90.38 170 HIS A N 1
ATOM 1303 C CA . HIS A 1 170 ? 3.233 -6.992 14.400 1.00 90.38 170 HIS A CA 1
ATOM 1304 C C . HIS A 1 170 ? 2.424 -8.070 13.672 1.00 90.38 170 HIS A C 1
ATOM 1306 O O . HIS A 1 170 ? 1.474 -8.600 14.240 1.00 90.38 170 HIS A O 1
ATOM 1312 N N . LEU A 1 171 ? 2.830 -8.453 12.461 1.00 91.56 171 LEU A N 1
ATOM 1313 C CA . LEU A 1 171 ? 2.251 -9.589 11.745 1.00 91.56 171 LEU A CA 1
ATOM 1314 C C . LEU A 1 171 ? 2.437 -10.920 12.467 1.00 91.56 171 LEU A C 1
ATOM 1316 O O . LEU A 1 171 ? 1.542 -11.761 12.436 1.00 91.56 171 LEU A O 1
ATOM 1320 N N . THR A 1 172 ? 3.600 -11.116 13.083 1.00 90.38 172 THR A N 1
ATOM 1321 C CA . THR A 1 172 ? 3.910 -12.341 13.829 1.00 90.38 172 THR A CA 1
ATOM 1322 C C . THR A 1 172 ? 3.057 -12.447 15.093 1.00 90.38 172 THR A C 1
ATOM 1324 O O . THR A 1 172 ? 2.620 -13.540 15.447 1.00 90.38 172 THR A O 1
ATOM 1327 N N . ASP A 1 173 ? 2.788 -11.315 15.747 1.00 85.88 173 ASP A N 1
ATOM 1328 C CA . ASP A 1 173 ? 1.955 -11.247 16.953 1.00 85.88 173 ASP A CA 1
ATOM 1329 C C . ASP A 1 173 ? 0.443 -11.367 16.641 1.00 85.88 173 ASP A C 1
ATOM 1331 O O . ASP A 1 173 ? -0.357 -11.690 17.523 1.00 85.88 173 ASP A O 1
ATOM 1335 N N . ALA A 1 174 ? 0.044 -11.115 15.390 1.00 91.88 174 ALA A N 1
ATOM 1336 C CA . ALA A 1 174 ? -1.344 -11.057 14.948 1.00 91.88 174 ALA A CA 1
ATOM 1337 C C . ALA A 1 174 ? -1.945 -12.425 14.563 1.00 91.88 174 ALA A C 1
ATOM 1339 O O . ALA A 1 174 ? -1.337 -13.254 13.885 1.00 91.88 174 ALA A O 1
ATOM 1340 N N . LYS A 1 175 ? -3.208 -12.627 14.945 1.00 91.94 175 LYS A N 1
ATOM 1341 C CA . LYS A 1 175 ? -4.045 -13.802 14.668 1.00 91.94 175 LYS A CA 1
ATOM 1342 C C . LYS A 1 175 ? -4.776 -13.661 13.330 1.00 91.94 175 LYS A C 1
ATOM 1344 O O . LYS A 1 175 ? -5.181 -12.566 12.955 1.00 91.94 175 LYS A O 1
ATOM 1349 N N . ASP A 1 176 ? -5.040 -14.784 12.664 1.00 87.25 176 ASP A N 1
ATOM 1350 C CA . ASP A 1 176 ? -5.704 -14.811 11.347 1.00 87.25 176 ASP A CA 1
ATOM 1351 C C . ASP A 1 176 ? -7.209 -14.488 11.384 1.0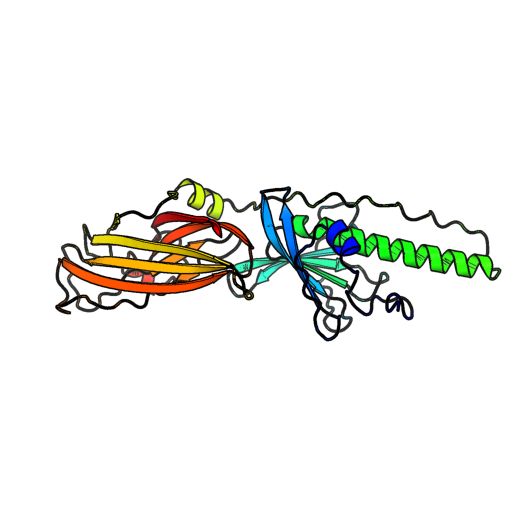0 87.25 176 ASP A C 1
ATOM 1353 O O . ASP A 1 176 ? -7.808 -14.218 10.346 1.00 87.25 176 ASP A O 1
ATOM 1357 N N . GLN A 1 177 ? -7.851 -14.571 12.553 1.00 83.81 177 GLN A N 1
ATOM 1358 C CA . GLN A 1 177 ? -9.300 -14.398 12.681 1.00 83.81 177 GLN A CA 1
ATOM 1359 C C . GLN A 1 177 ? -9.649 -13.410 13.794 1.00 83.81 177 GLN A C 1
ATOM 1361 O O . GLN A 1 177 ? -9.040 -13.487 14.868 1.00 83.81 177 GLN A O 1
ATOM 1366 N N . PRO A 1 178 ? -10.645 -12.529 13.571 1.00 84.88 178 PRO A N 1
ATOM 1367 C CA . PRO A 1 178 ? -11.218 -11.699 14.618 1.00 84.88 178 PRO A CA 1
ATOM 1368 C C . PRO A 1 178 ? -11.676 -12.522 15.825 1.00 84.88 178 PRO A C 1
ATOM 1370 O O . PRO A 1 178 ? -12.181 -13.639 15.695 1.00 84.88 178 PRO A O 1
ATOM 1373 N N . SER A 1 179 ? -11.500 -11.959 17.014 1.00 86.31 179 SER A N 1
ATOM 1374 C CA . SER A 1 179 ? -11.849 -12.592 18.283 1.00 86.31 179 SER A CA 1
ATOM 1375 C C . SER A 1 179 ? -12.198 -11.536 19.319 1.00 86.31 179 SER A C 1
ATOM 1377 O O . SER A 1 179 ? -11.719 -10.407 19.252 1.00 86.31 179 SER A O 1
ATOM 1379 N N . LYS A 1 180 ? -12.995 -11.917 20.317 1.00 93.38 180 LYS A N 1
ATOM 1380 C CA . LYS A 1 180 ? -13.205 -11.089 21.501 1.00 93.38 180 LYS A CA 1
ATOM 1381 C C . LYS A 1 180 ? -11.951 -11.092 22.370 1.00 93.38 180 LYS A C 1
ATOM 1383 O O . LYS A 1 180 ? -11.450 -12.152 22.743 1.00 93.38 180 LYS A O 1
ATOM 1388 N N . GLU A 1 181 ? -11.495 -9.909 22.749 1.00 93.31 181 GLU A N 1
ATOM 1389 C CA . GLU A 1 181 ? -10.293 -9.713 23.550 1.00 93.31 181 GLU A CA 1
ATOM 1390 C C . GLU A 1 181 ? -10.600 -8.903 24.798 1.00 93.31 181 GLU A C 1
ATOM 1392 O O . GLU A 1 181 ? -11.297 -7.889 24.750 1.00 93.31 181 GLU A O 1
ATOM 1397 N N . THR A 1 182 ? -10.027 -9.323 25.920 1.00 92.12 182 THR A N 1
ATOM 1398 C CA . THR A 1 182 ? -9.970 -8.485 27.117 1.00 92.12 182 THR A CA 1
ATOM 1399 C C . THR A 1 182 ? -8.879 -7.442 26.929 1.00 92.12 182 THR A C 1
ATOM 1401 O O . THR A 1 182 ? -7.728 -7.801 26.664 1.00 92.12 182 THR A O 1
ATOM 1404 N N . VAL A 1 183 ? -9.226 -6.167 27.073 1.00 87.00 183 VAL A N 1
ATOM 1405 C CA . VAL A 1 183 ? -8.317 -5.025 26.973 1.00 87.00 183 VAL A CA 1
ATOM 1406 C C . VAL A 1 183 ? -8.456 -4.168 28.225 1.00 87.00 183 VAL A C 1
ATOM 1408 O O . VAL A 1 183 ? -9.562 -3.816 28.627 1.00 87.00 183 VAL A O 1
ATOM 1411 N N . ASP A 1 184 ? -7.335 -3.819 28.846 1.00 82.75 184 ASP A N 1
ATOM 1412 C CA . ASP A 1 184 ? -7.343 -2.756 29.845 1.00 82.75 184 ASP A CA 1
ATOM 1413 C C . ASP A 1 184 ? -7.431 -1.424 29.101 1.00 82.75 184 ASP A C 1
ATOM 1415 O O . ASP A 1 184 ? -6.681 -1.180 28.153 1.00 82.75 184 ASP A O 1
ATOM 1419 N N . PHE A 1 185 ? -8.389 -0.587 29.489 1.00 78.06 185 PHE A N 1
ATOM 1420 C CA . PHE A 1 185 ? -8.724 0.643 28.784 1.00 78.06 185 PHE A CA 1
ATOM 1421 C C . PHE A 1 185 ? -8.790 1.806 29.775 1.00 78.06 185 PHE A C 1
ATOM 1423 O O . PHE A 1 185 ? -9.666 1.868 30.637 1.00 78.06 185 PHE A O 1
ATOM 1430 N N . MET A 1 186 ? -7.871 2.761 29.642 1.00 79.19 186 MET A N 1
ATOM 1431 C CA . MET A 1 186 ? -7.693 3.866 30.585 1.00 79.19 186 MET A CA 1
ATOM 1432 C C . MET A 1 186 ? -7.515 3.349 32.028 1.00 79.19 186 MET A C 1
ATOM 1434 O O . MET A 1 186 ? -6.543 2.667 32.334 1.00 79.19 186 MET A O 1
ATOM 1438 N N . GLU A 1 187 ? -8.432 3.709 32.926 1.00 76.94 187 GLU A N 1
ATOM 1439 C CA . GLU A 1 187 ? -8.493 3.229 34.312 1.00 76.94 187 GLU A CA 1
ATOM 1440 C C . GLU A 1 187 ? -9.460 2.050 34.472 1.00 76.94 187 GLU A C 1
ATOM 1442 O O . GLU A 1 187 ? -9.603 1.519 35.575 1.00 76.94 187 GLU A O 1
ATOM 1447 N N . SER A 1 188 ? -10.124 1.654 33.382 1.00 83.12 188 SER A N 1
ATOM 1448 C CA . SER A 1 188 ? -11.042 0.533 33.361 1.00 83.12 188 SER A CA 1
ATOM 1449 C C . SER A 1 188 ? -10.305 -0.774 33.123 1.00 83.12 188 SER A C 1
ATOM 1451 O O . SER A 1 188 ? -9.553 -0.920 32.156 1.00 83.12 188 SER A O 1
ATOM 1453 N N . ARG A 1 189 ? -10.551 -1.736 34.006 1.00 87.12 189 ARG A N 1
ATOM 1454 C CA . ARG A 1 189 ? -10.037 -3.104 33.889 1.00 87.12 189 ARG A CA 1
ATOM 1455 C C . ARG A 1 189 ? -11.108 -4.013 33.329 1.00 87.12 189 ARG A C 1
ATOM 1457 O O . ARG A 1 189 ? -12.293 -3.726 33.484 1.00 87.12 189 ARG A O 1
ATOM 1464 N N . ASP A 1 190 ? -10.680 -5.109 32.716 1.00 89.38 190 ASP A N 1
ATOM 1465 C CA . ASP A 1 190 ? -11.579 -6.147 32.201 1.00 89.38 190 ASP A CA 1
ATOM 1466 C C . ASP A 1 190 ? -12.571 -5.629 31.139 1.00 89.38 190 ASP A C 1
ATOM 1468 O O . ASP A 1 190 ? -13.634 -6.217 30.927 1.00 89.38 190 ASP A O 1
ATOM 1472 N N . SER A 1 191 ? -12.235 -4.529 30.449 1.00 91.69 191 SER A N 1
ATOM 1473 C CA . SER A 1 191 ? -13.007 -4.102 29.280 1.00 91.69 191 SER A CA 1
ATOM 1474 C C . SER A 1 191 ? -12.832 -5.127 28.164 1.00 91.69 191 SER A C 1
ATOM 1476 O O . SER A 1 191 ? -11.827 -5.838 28.095 1.00 91.69 191 SER A O 1
ATOM 1478 N N . THR A 1 192 ? -13.806 -5.219 27.265 1.00 94.31 192 THR A N 1
ATOM 1479 C CA . THR A 1 192 ? -13.728 -6.165 26.150 1.00 94.31 192 THR A CA 1
ATOM 1480 C C . THR A 1 192 ? -13.906 -5.471 24.818 1.00 94.31 192 THR A C 1
ATOM 1482 O O . THR A 1 192 ? -14.834 -4.681 24.660 1.00 94.31 192 THR A O 1
ATOM 1485 N N . PHE A 1 193 ? -13.052 -5.817 23.861 1.00 93.88 193 PHE A N 1
ATOM 1486 C CA . PHE A 1 193 ? -13.152 -5.404 22.470 1.00 93.88 193 PHE A CA 1
ATOM 1487 C C . PHE A 1 193 ? -13.446 -6.636 21.618 1.00 93.88 193 PHE A C 1
ATOM 1489 O O . PHE A 1 193 ? -12.692 -7.606 21.643 1.00 93.88 193 PHE A O 1
ATOM 1496 N N . ASP A 1 194 ? -14.544 -6.604 20.881 1.00 94.56 194 ASP A N 1
ATOM 1497 C CA . ASP A 1 194 ? -14.972 -7.680 19.996 1.00 94.56 194 ASP A CA 1
ATOM 1498 C C . ASP A 1 194 ? -15.025 -7.157 18.564 1.00 94.56 194 ASP A C 1
ATOM 1500 O O . ASP A 1 194 ? -15.874 -6.327 18.234 1.00 94.56 194 ASP A O 1
ATOM 1504 N N . LEU A 1 195 ? -14.086 -7.598 17.726 1.00 92.44 195 LEU A N 1
ATOM 1505 C CA . LEU A 1 195 ? -14.072 -7.250 16.312 1.00 92.44 195 LEU A CA 1
ATOM 1506 C C . LEU A 1 195 ? -15.053 -8.170 15.573 1.00 92.44 195 LEU A C 1
ATOM 1508 O O . LEU A 1 195 ? -14.726 -9.295 15.211 1.00 92.44 195 LEU A O 1
ATOM 1512 N N . THR A 1 196 ? -16.278 -7.690 15.377 1.00 90.31 196 THR A N 1
ATOM 1513 C CA . THR A 1 196 ? -17.392 -8.475 14.824 1.00 90.31 196 THR A CA 1
ATOM 1514 C C . THR A 1 196 ? -17.359 -8.601 13.302 1.00 90.31 196 THR A C 1
ATOM 1516 O O . THR A 1 196 ? -17.929 -9.538 12.751 1.00 90.31 196 THR A O 1
ATOM 1519 N N . GLU A 1 197 ? -16.716 -7.658 12.614 1.00 91.19 197 GLU A N 1
ATOM 1520 C CA . GLU A 1 197 ? -16.527 -7.684 11.163 1.00 91.19 197 GLU A CA 1
ATOM 1521 C C . GLU A 1 197 ? -15.132 -7.150 10.837 1.00 91.19 197 GLU A C 1
ATOM 1523 O O . GLU A 1 197 ? -14.724 -6.111 11.359 1.00 91.19 197 GLU A O 1
ATOM 1528 N N . MET A 1 198 ? -14.425 -7.862 9.965 1.00 92.06 198 MET A N 1
ATOM 1529 C CA . MET A 1 198 ? -13.189 -7.419 9.332 1.00 92.06 198 MET A CA 1
ATOM 1530 C C . MET A 1 198 ? -13.188 -7.988 7.920 1.00 92.06 198 MET A C 1
ATOM 1532 O O . MET A 1 198 ? -13.104 -9.205 7.743 1.00 92.06 198 MET A O 1
ATOM 1536 N N . SER A 1 199 ? -13.364 -7.124 6.928 1.00 92.50 199 SER A N 1
ATOM 1537 C CA . SER A 1 199 ? -13.441 -7.520 5.525 1.00 92.50 199 SER A CA 1
ATOM 1538 C C . SER A 1 199 ? -12.554 -6.635 4.664 1.00 92.50 199 SER A C 1
ATOM 1540 O O . SER A 1 199 ? -12.368 -5.456 4.954 1.00 92.50 199 SER A O 1
ATOM 1542 N N . ALA A 1 200 ? -12.003 -7.233 3.611 1.00 93.25 200 ALA A N 1
ATOM 1543 C CA . ALA A 1 200 ? -11.211 -6.563 2.596 1.00 93.25 200 ALA A CA 1
ATOM 1544 C C . ALA A 1 200 ? -11.882 -6.773 1.240 1.00 93.25 200 ALA A C 1
ATOM 1546 O O . ALA A 1 200 ? -12.084 -7.915 0.819 1.00 93.25 200 ALA A O 1
ATOM 1547 N N . THR A 1 201 ? -12.244 -5.682 0.572 1.00 94.00 201 THR A N 1
ATOM 1548 C CA . THR A 1 201 ? -12.901 -5.720 -0.737 1.00 94.00 201 THR A CA 1
ATOM 1549 C C . THR A 1 201 ? -12.128 -4.860 -1.719 1.00 94.00 201 THR A C 1
ATOM 1551 O O . THR A 1 201 ? -11.897 -3.678 -1.481 1.00 94.00 201 THR A O 1
ATOM 1554 N N . ARG A 1 202 ? -11.733 -5.444 -2.850 1.00 89.50 202 ARG A N 1
ATOM 1555 C CA . ARG A 1 202 ? -11.049 -4.708 -3.915 1.00 89.50 202 ARG A CA 1
ATOM 1556 C C . ARG A 1 202 ? -12.040 -3.818 -4.665 1.00 89.50 202 ARG A C 1
ATOM 1558 O O . ARG A 1 202 ? -13.082 -4.295 -5.114 1.00 89.50 202 ARG A O 1
ATOM 1565 N N . THR A 1 203 ? -11.694 -2.545 -4.807 1.00 88.44 203 THR A N 1
ATOM 1566 C CA . THR A 1 203 ? -12.453 -1.513 -5.520 1.00 88.44 203 THR A CA 1
ATOM 1567 C C . THR A 1 203 ? -11.591 -0.899 -6.628 1.00 88.44 203 THR A C 1
ATOM 1569 O O . THR A 1 203 ? -10.429 -1.270 -6.810 1.00 88.44 203 THR A O 1
ATOM 1572 N N . GLU A 1 204 ? -12.158 0.027 -7.404 1.00 81.12 204 GLU A N 1
ATOM 1573 C CA . GLU A 1 204 ? -11.401 0.784 -8.413 1.00 81.12 204 GLU A CA 1
ATOM 1574 C C . GLU A 1 204 ? -10.363 1.722 -7.773 1.00 81.12 204 GLU A C 1
ATOM 1576 O O . GLU A 1 204 ? -9.313 1.969 -8.359 1.00 81.12 204 GLU A O 1
ATOM 1581 N N . GLU A 1 205 ? -10.630 2.209 -6.558 1.00 82.81 205 GLU A N 1
ATOM 1582 C CA . GLU A 1 205 ? -9.784 3.183 -5.860 1.00 82.81 205 GLU A CA 1
ATOM 1583 C C . GLU A 1 205 ? -8.673 2.526 -5.021 1.00 82.81 205 GLU A C 1
ATOM 1585 O O . GLU A 1 205 ? -7.688 3.184 -4.691 1.00 82.81 205 GLU A O 1
ATOM 1590 N N . GLY A 1 206 ? -8.806 1.242 -4.671 1.00 85.88 206 GLY A N 1
ATOM 1591 C CA . GLY A 1 206 ? -7.858 0.509 -3.825 1.00 85.88 206 GLY A CA 1
ATOM 1592 C C . GLY A 1 206 ? -8.475 -0.750 -3.211 1.00 85.88 206 GLY A C 1
ATOM 1593 O O . GLY A 1 206 ? -9.432 -1.304 -3.748 1.00 85.88 206 GLY A O 1
ATOM 1594 N N . THR A 1 207 ? -7.955 -1.208 -2.073 1.00 91.69 207 THR A N 1
ATOM 1595 C CA . THR A 1 207 ? -8.637 -2.216 -1.246 1.00 91.69 207 THR A CA 1
ATOM 1596 C C . THR A 1 207 ? -9.333 -1.524 -0.076 1.00 91.69 207 THR A C 1
ATOM 1598 O O . THR A 1 207 ? -8.681 -0.927 0.781 1.00 91.69 207 THR A O 1
ATOM 1601 N N . GLU A 1 208 ? -10.663 -1.596 -0.039 1.00 94.25 208 GLU A N 1
ATOM 1602 C CA . GLU A 1 208 ? -11.479 -1.107 1.072 1.00 94.25 208 GLU A CA 1
ATOM 1603 C C . GLU A 1 208 ? -11.452 -2.126 2.219 1.00 94.25 208 GLU A C 1
ATOM 1605 O O . GLU A 1 208 ? -11.855 -3.281 2.057 1.00 94.25 208 GLU A O 1
ATOM 1610 N N . LEU A 1 209 ? -10.972 -1.690 3.381 1.00 93.38 209 LEU A N 1
ATOM 1611 C CA . LEU A 1 209 ? -11.012 -2.419 4.639 1.00 93.38 209 LEU A CA 1
ATOM 1612 C C . LEU A 1 209 ? -12.161 -1.912 5.498 1.00 93.38 209 LEU A C 1
ATOM 1614 O O . LEU A 1 209 ? -12.116 -0.785 5.990 1.00 93.38 209 LEU A O 1
ATOM 1618 N N . CYS A 1 210 ? -13.156 -2.760 5.728 1.00 94.38 210 CYS A N 1
ATOM 1619 C CA . CYS A 1 210 ? -14.291 -2.449 6.584 1.00 94.38 210 CYS A CA 1
ATOM 1620 C C . CYS A 1 210 ? -14.205 -3.199 7.911 1.00 94.38 210 CYS A C 1
ATOM 1622 O O . CYS A 1 210 ? -13.959 -4.406 7.965 1.00 94.38 210 CYS A O 1
ATOM 1624 N N . PHE A 1 211 ? -14.478 -2.466 8.986 1.00 94.62 211 PHE A N 1
ATOM 1625 C CA . PHE A 1 211 ? -14.447 -2.961 10.350 1.00 94.62 211 PHE A CA 1
ATOM 1626 C C . PHE A 1 211 ? -15.765 -2.664 11.050 1.00 94.62 211 PHE A C 1
ATOM 1628 O O . PHE A 1 211 ? -16.292 -1.551 10.959 1.00 94.62 211 PHE A O 1
ATOM 1635 N N . ALA A 1 212 ? -16.261 -3.631 11.812 1.00 95.00 212 ALA A N 1
ATOM 1636 C CA . ALA A 1 212 ? -17.293 -3.409 12.813 1.00 95.00 212 ALA A CA 1
ATOM 1637 C C . ALA A 1 212 ? -16.840 -4.020 14.131 1.00 95.00 212 ALA A C 1
ATOM 1639 O O . ALA A 1 212 ? -16.354 -5.151 14.157 1.00 95.00 212 ALA A O 1
ATOM 1640 N N . ALA A 1 213 ? -17.012 -3.285 15.221 1.00 95.38 213 ALA A N 1
ATOM 1641 C CA . ALA A 1 213 ? -16.587 -3.718 16.537 1.00 95.38 213 ALA A CA 1
ATOM 1642 C C . ALA A 1 213 ? -17.620 -3.376 17.607 1.00 95.38 213 ALA A C 1
ATOM 1644 O O . ALA A 1 213 ? -18.372 -2.405 17.500 1.00 95.38 213 ALA A O 1
ATOM 1645 N N . THR A 1 214 ? -17.608 -4.167 18.670 1.00 95.62 214 THR A N 1
ATOM 1646 C CA . THR A 1 214 ? -18.313 -3.891 19.915 1.00 95.62 214 THR A CA 1
ATOM 1647 C C . THR A 1 214 ? -17.286 -3.687 21.018 1.00 95.62 214 THR A C 1
ATOM 1649 O O . THR A 1 214 ? -16.399 -4.515 21.213 1.00 95.62 214 THR A O 1
ATOM 1652 N N . PHE A 1 215 ? -17.410 -2.593 21.758 1.00 93.75 215 PHE A N 1
ATOM 1653 C CA . PHE A 1 215 ? -16.617 -2.341 22.950 1.00 93.75 215 PHE A CA 1
ATOM 1654 C C . PHE A 1 215 ? -17.533 -2.340 24.167 1.00 93.75 215 PHE A C 1
ATOM 1656 O O . PHE A 1 215 ? -18.539 -1.631 24.184 1.00 93.75 215 PHE A O 1
ATOM 1663 N N . THR A 1 216 ? -17.178 -3.114 25.186 1.00 93.62 216 THR A N 1
ATOM 1664 C CA . THR A 1 216 ? -17.875 -3.137 26.473 1.00 93.62 216 THR A CA 1
ATOM 1665 C C . THR A 1 216 ? -16.927 -2.658 27.554 1.00 93.62 216 THR A C 1
ATOM 1667 O O . THR A 1 216 ? -15.854 -3.226 27.759 1.00 93.62 216 THR A O 1
ATOM 1670 N N . LEU A 1 217 ? -17.357 -1.610 28.242 1.00 91.12 217 LEU A N 1
ATOM 1671 C CA . LEU A 1 217 ? -16.630 -0.958 29.310 1.00 91.12 217 LEU A CA 1
ATOM 1672 C C . LEU A 1 217 ? -16.616 -1.838 30.564 1.00 91.12 217 LEU A C 1
ATOM 1674 O O . LEU A 1 217 ? -17.661 -2.327 30.997 1.00 91.12 217 LEU A O 1
ATOM 1678 N N . GLY A 1 218 ? -15.437 -2.037 31.139 1.00 90.38 218 GLY A N 1
ATOM 1679 C CA . GLY A 1 218 ? -15.243 -2.847 32.335 1.00 90.38 218 GLY A CA 1
ATOM 1680 C C . GLY A 1 218 ? -15.371 -2.056 33.640 1.00 90.38 218 GLY A C 1
ATOM 1681 O O . GLY A 1 218 ? -15.976 -0.983 33.710 1.00 90.38 218 GLY A O 1
ATOM 1682 N N . GLU A 1 219 ? -14.778 -2.587 34.702 1.00 89.06 219 GLU A N 1
ATOM 1683 C CA . GLU A 1 219 ? -14.857 -2.028 36.055 1.00 89.06 219 GLU A CA 1
ATOM 1684 C C . GLU A 1 219 ? -13.928 -0.822 36.240 1.00 89.06 219 GLU A C 1
ATOM 1686 O O . GLU A 1 219 ? -12.909 -0.708 35.566 1.00 89.06 219 GLU A O 1
ATOM 1691 N N . GLY A 1 220 ? -14.231 0.060 37.200 1.00 78.06 220 GLY A N 1
ATOM 1692 C CA . GLY A 1 220 ? -13.283 1.088 37.667 1.00 78.06 220 GLY A CA 1
ATOM 1693 C C . GLY A 1 220 ? -13.273 2.419 36.907 1.00 78.06 220 GLY A C 1
ATOM 1694 O O . GLY A 1 220 ? -12.383 3.237 37.135 1.0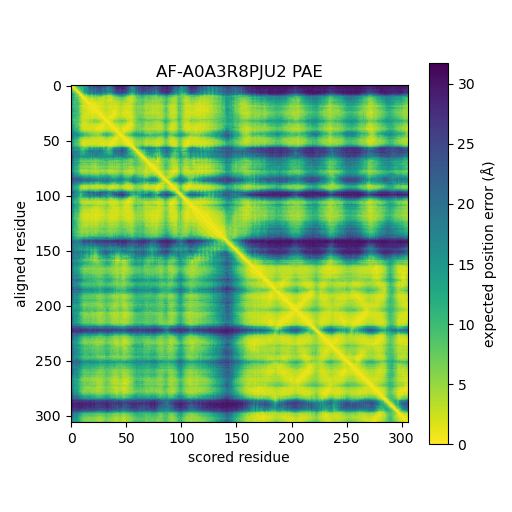0 78.06 220 GLY A O 1
ATOM 1695 N N . VAL A 1 221 ? -14.262 2.676 36.050 1.00 71.44 221 VAL A N 1
ATOM 1696 C CA . VAL A 1 221 ? -14.393 3.951 35.324 1.00 71.44 221 VAL A CA 1
ATOM 1697 C C . VAL A 1 221 ? -14.771 5.072 36.283 1.00 71.44 221 VAL A C 1
ATOM 1699 O O . VAL A 1 221 ? -15.786 4.991 36.972 1.00 71.44 221 VAL A O 1
ATOM 1702 N N . ARG A 1 222 ? -13.942 6.119 36.337 1.00 63.81 222 ARG A N 1
ATOM 1703 C CA . ARG A 1 222 ? -14.107 7.245 37.271 1.00 63.81 222 ARG A CA 1
ATOM 1704 C C . ARG A 1 222 ? -14.625 8.533 36.632 1.00 63.81 222 ARG A C 1
ATOM 1706 O O . ARG A 1 222 ? -15.121 9.381 37.364 1.00 63.81 222 ARG A O 1
ATOM 1713 N N . ASP A 1 223 ? -14.526 8.671 35.309 1.00 61.91 223 ASP A N 1
ATOM 1714 C CA . ASP A 1 223 ? -14.812 9.921 34.595 1.00 61.91 223 ASP A CA 1
ATOM 1715 C C . ASP A 1 223 ? -15.927 9.776 33.554 1.00 61.91 223 ASP A C 1
ATOM 1717 O O . ASP A 1 223 ? -16.040 8.757 32.878 1.00 61.91 223 ASP A O 1
ATOM 1721 N N . ASN A 1 224 ? -16.684 10.862 33.357 1.00 60.88 224 ASN A N 1
ATOM 1722 C CA . ASN A 1 224 ? -17.684 10.985 32.287 1.00 60.88 224 ASN A CA 1
ATOM 1723 C C . ASN A 1 224 ? -17.062 11.204 30.893 1.00 60.88 224 ASN A C 1
ATOM 1725 O O . ASN A 1 224 ? -17.760 11.104 29.889 1.00 60.88 224 ASN A O 1
ATOM 1729 N N . ASN A 1 225 ? -15.759 11.500 30.817 1.00 62.94 225 ASN A N 1
ATOM 1730 C CA . ASN A 1 225 ? -15.024 11.649 29.559 1.00 62.94 225 ASN A CA 1
A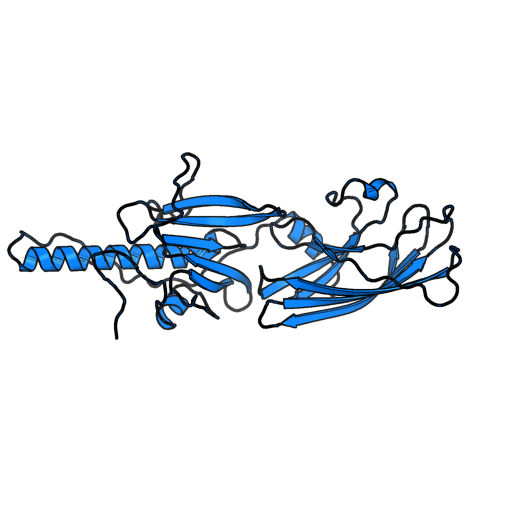TOM 1731 C C . ASN A 1 225 ? -14.436 10.298 29.135 1.00 62.94 225 ASN A C 1
ATOM 1733 O O . ASN A 1 225 ? -13.226 10.080 29.222 1.00 62.94 225 ASN A O 1
ATOM 1737 N N . TRP A 1 226 ? -15.305 9.379 28.718 1.00 68.62 226 TRP A N 1
ATOM 1738 C CA . TRP A 1 226 ? -14.888 8.117 28.116 1.00 68.62 226 TRP A CA 1
ATOM 1739 C C . TRP A 1 226 ? -14.777 8.292 26.591 1.00 68.62 226 TRP A C 1
ATOM 1741 O O . TRP A 1 226 ? -15.673 8.854 25.962 1.00 68.62 226 TRP A O 1
ATOM 1751 N N . TYR A 1 227 ? -13.669 7.834 26.002 1.00 75.62 227 TYR A N 1
ATOM 1752 C CA . TYR A 1 227 ? -13.461 7.833 24.551 1.00 75.62 227 TYR A CA 1
ATOM 1753 C C . TYR A 1 227 ? -13.237 6.400 24.090 1.00 75.62 227 TYR A C 1
ATOM 1755 O O . TYR A 1 227 ? -12.202 5.842 24.431 1.00 75.62 227 TYR A O 1
ATOM 1763 N N . PRO A 1 228 ? -14.161 5.780 23.347 1.00 79.50 228 PRO A N 1
ATOM 1764 C CA . PRO A 1 228 ? -13.963 4.405 22.923 1.00 79.50 228 PRO A CA 1
ATOM 1765 C C . PRO A 1 228 ? -12.646 4.214 22.151 1.00 79.50 228 PRO A C 1
ATOM 1767 O O . PRO A 1 228 ? -12.189 5.138 21.470 1.00 79.50 228 PRO A O 1
ATOM 1770 N N . PRO A 1 229 ? -12.026 3.026 22.261 1.00 84.75 229 PRO A N 1
ATOM 1771 C CA . PRO A 1 229 ? -10.762 2.746 21.596 1.00 84.75 229 PRO A CA 1
ATOM 1772 C C . PRO A 1 229 ? -10.888 2.853 20.073 1.00 84.75 229 PRO A C 1
ATOM 1774 O O . PRO A 1 229 ? -11.963 2.685 19.493 1.00 84.75 229 PRO A O 1
ATOM 1777 N N . GLN A 1 230 ? -9.762 3.106 19.417 1.00 87.25 230 GLN A N 1
ATOM 1778 C CA . GLN A 1 230 ? -9.669 3.128 17.957 1.00 87.25 230 GLN A CA 1
ATOM 1779 C C . GLN A 1 230 ? -9.120 1.797 17.448 1.00 87.25 230 GLN A C 1
ATOM 1781 O O . GLN A 1 230 ? -8.433 1.079 18.181 1.00 87.25 230 GLN A O 1
ATOM 1786 N N . LEU A 1 231 ? -9.385 1.490 16.182 1.00 90.44 231 LEU A N 1
ATOM 1787 C CA . LEU A 1 231 ? -8.603 0.486 15.473 1.00 90.44 231 LEU A CA 1
ATOM 1788 C C . LEU A 1 231 ? -7.391 1.160 14.844 1.00 90.44 231 LEU A C 1
ATOM 1790 O O . LEU A 1 231 ? -7.445 2.331 14.478 1.00 90.44 231 LEU A O 1
ATOM 1794 N N . VAL A 1 232 ? -6.294 0.426 14.743 1.00 90.69 232 VAL A N 1
ATOM 1795 C CA . VAL A 1 232 ? -5.069 0.909 14.108 1.00 90.69 232 VAL A CA 1
ATOM 1796 C C . VAL A 1 232 ? -4.575 -0.157 13.148 1.00 90.69 232 VAL A C 1
ATOM 1798 O O . VAL A 1 232 ? -4.547 -1.333 13.506 1.00 90.69 232 VAL A O 1
ATOM 1801 N N . ILE A 1 233 ? -4.178 0.242 11.947 1.00 91.25 233 ILE A N 1
ATOM 1802 C CA . ILE A 1 233 ? -3.565 -0.644 10.954 1.00 91.25 233 ILE A CA 1
ATOM 1803 C C . ILE A 1 233 ? -2.095 -0.272 10.766 1.00 91.25 233 ILE A C 1
ATOM 1805 O O . ILE A 1 233 ? -1.731 0.898 10.873 1.00 91.25 233 ILE A O 1
ATOM 1809 N N . GLN A 1 234 ? -1.236 -1.253 10.494 1.00 89.81 234 GLN A N 1
ATOM 1810 C CA . GLN A 1 234 ? 0.167 -1.000 10.148 1.00 89.81 234 GLN A CA 1
ATOM 1811 C C . GLN A 1 234 ? 0.452 -1.492 8.736 1.00 89.81 234 GLN A C 1
ATOM 1813 O O . GLN A 1 234 ? 0.329 -2.681 8.452 1.00 89.81 234 GLN A O 1
ATOM 1818 N N . LEU A 1 235 ? 0.916 -0.585 7.880 1.00 89.25 235 LEU A N 1
ATOM 1819 C CA . LEU A 1 235 ? 1.404 -0.909 6.542 1.00 89.25 235 LEU A CA 1
ATOM 1820 C C . LEU A 1 235 ? 2.942 -0.931 6.516 1.00 89.25 235 LEU A C 1
ATOM 1822 O O . LEU A 1 235 ? 3.578 -0.231 7.309 1.00 89.25 235 LEU A O 1
ATOM 1826 N N . PRO A 1 236 ? 3.575 -1.729 5.641 1.00 84.88 236 PRO A N 1
ATOM 1827 C CA . PRO A 1 236 ? 5.029 -1.757 5.518 1.00 84.88 236 PRO A CA 1
ATOM 1828 C C . PRO A 1 236 ? 5.596 -0.364 5.221 1.00 84.88 236 PRO A C 1
ATOM 1830 O O . PRO A 1 236 ? 5.209 0.278 4.250 1.00 84.88 236 PRO A O 1
ATOM 1833 N N . GLY A 1 237 ? 6.549 0.102 6.027 1.00 77.31 237 GLY A N 1
ATOM 1834 C CA . GLY A 1 237 ? 7.216 1.382 5.813 1.00 77.31 237 GLY A CA 1
ATOM 1835 C C . GLY A 1 237 ? 6.355 2.612 6.091 1.00 77.31 237 GLY A C 1
ATOM 1836 O O . GLY A 1 237 ? 6.823 3.712 5.803 1.00 77.31 237 GLY A O 1
ATOM 1837 N N . GLU A 1 238 ? 5.148 2.449 6.636 1.00 78.44 238 GLU A N 1
ATOM 1838 C CA . GLU A 1 238 ? 4.244 3.545 6.982 1.00 78.44 238 GLU A CA 1
ATOM 1839 C C . GLU A 1 238 ? 4.148 3.740 8.500 1.00 78.44 238 GLU A C 1
ATOM 1841 O O . GLU A 1 238 ? 4.548 2.887 9.296 1.00 78.44 238 GLU A O 1
ATOM 1846 N N . LYS A 1 239 ? 3.621 4.887 8.927 1.00 79.12 239 LYS A N 1
ATOM 1847 C CA . LYS A 1 239 ? 3.193 5.039 10.320 1.00 79.12 239 LYS A CA 1
ATOM 1848 C C . LYS A 1 239 ? 1.892 4.257 10.539 1.00 79.12 239 LYS A C 1
ATOM 1850 O O . LYS A 1 239 ? 1.137 4.102 9.581 1.00 79.12 239 LYS A O 1
ATOM 1855 N N . PRO A 1 240 ? 1.608 3.797 11.770 1.00 83.19 240 PRO A N 1
ATOM 1856 C CA . PRO A 1 240 ? 0.304 3.230 12.075 1.00 83.19 240 PRO A CA 1
ATOM 1857 C C . PRO A 1 240 ? -0.807 4.234 11.743 1.00 83.19 240 PRO A C 1
ATOM 1859 O O . PRO A 1 240 ? -0.726 5.392 12.161 1.00 83.19 240 PRO A O 1
ATOM 1862 N N . ASP A 1 241 ? -1.825 3.791 11.008 1.00 83.44 241 ASP A N 1
ATOM 1863 C CA . ASP A 1 241 ? -2.971 4.618 10.630 1.00 83.44 241 ASP A CA 1
ATOM 1864 C C . ASP A 1 241 ? -4.177 4.305 11.520 1.00 83.44 241 ASP A C 1
ATOM 1866 O O . ASP A 1 241 ? -4.527 3.140 11.738 1.00 83.44 241 ASP A O 1
ATOM 1870 N N . SER A 1 242 ? -4.793 5.353 12.065 1.00 84.56 242 SER A N 1
ATOM 1871 C CA . SER A 1 242 ? -5.942 5.239 12.962 1.00 84.56 242 SER A CA 1
ATOM 1872 C C . SER A 1 242 ? -7.229 5.131 12.155 1.00 84.56 242 SER A C 1
ATOM 1874 O O . SER A 1 242 ? -7.603 6.043 11.423 1.00 84.56 242 SER A O 1
ATOM 1876 N N . VAL A 1 243 ? -7.977 4.059 12.387 1.00 86.00 243 VAL A N 1
ATOM 1877 C CA . VAL A 1 243 ? -9.329 3.874 11.870 1.00 86.00 243 VAL A CA 1
ATOM 1878 C C . VAL A 1 243 ? -10.324 4.337 12.931 1.00 86.00 243 VAL A C 1
ATOM 1880 O O . VAL A 1 243 ? -10.594 3.648 13.923 1.00 86.00 243 VAL A O 1
ATOM 1883 N N . ASP A 1 244 ? -10.882 5.527 12.710 1.00 83.12 244 ASP A N 1
ATOM 1884 C CA . ASP A 1 244 ? -11.927 6.090 13.560 1.00 83.12 244 ASP A CA 1
ATOM 1885 C C . ASP A 1 244 ? -13.245 5.340 13.345 1.00 83.12 244 ASP A C 1
ATOM 1887 O O . ASP A 1 244 ? -13.926 5.476 12.325 1.00 83.12 244 ASP A O 1
ATOM 1891 N N . LEU A 1 245 ? -13.612 4.530 14.334 1.00 85.75 245 LEU A N 1
ATOM 1892 C CA . LEU A 1 245 ? -14.906 3.870 14.387 1.00 85.75 245 LEU A CA 1
ATOM 1893 C C . LEU A 1 245 ? -15.980 4.872 14.821 1.00 85.75 245 LEU A C 1
ATOM 1895 O O . LEU A 1 245 ? -15.843 5.562 15.832 1.00 85.75 245 LEU A O 1
ATOM 1899 N N . SER A 1 246 ? -17.089 4.925 14.079 1.00 89.88 246 SER A N 1
ATOM 1900 C CA . SER A 1 246 ? -18.250 5.752 14.431 1.00 89.88 246 SER A CA 1
ATOM 1901 C C . SER A 1 246 ? -19.039 5.119 15.583 1.00 89.88 246 SER A C 1
ATOM 1903 O O . SER A 1 246 ? -20.101 4.529 15.372 1.00 89.88 246 SER A O 1
ATOM 1905 N N . TRP A 1 247 ? -18.486 5.190 16.793 1.00 91.12 247 TRP A N 1
ATOM 1906 C CA . TRP A 1 247 ? -19.030 4.557 17.991 1.00 91.12 247 TRP A CA 1
ATOM 1907 C C . TRP A 1 247 ? -20.388 5.132 18.407 1.00 91.12 247 TRP A C 1
ATOM 1909 O O . TRP A 1 247 ? -20.571 6.346 18.493 1.00 91.12 247 TRP A O 1
ATOM 1919 N N . LYS A 1 248 ? -21.329 4.242 18.729 1.00 92.12 248 LYS A N 1
ATOM 1920 C CA . LYS A 1 248 ? -22.653 4.566 19.269 1.00 92.12 248 LYS A CA 1
ATOM 1921 C C . LYS A 1 248 ? -22.942 3.703 20.496 1.00 92.12 248 LYS A C 1
ATOM 1923 O O . LYS A 1 248 ? -22.837 2.479 20.381 1.00 92.12 248 LYS A O 1
ATOM 1928 N N . PRO A 1 249 ? -23.308 4.295 21.646 1.00 90.62 249 PRO A N 1
ATOM 1929 C CA . PRO A 1 249 ? -23.780 3.535 22.795 1.00 90.62 249 PRO A CA 1
ATOM 1930 C C . PRO A 1 249 ? -24.977 2.649 22.436 1.00 90.62 249 PRO A C 1
ATOM 1932 O O . PRO A 1 249 ? -25.817 3.010 21.610 1.00 90.62 249 PRO A O 1
ATOM 1935 N N . VAL A 1 250 ? -25.062 1.490 23.077 1.00 90.50 250 VAL A N 1
ATOM 1936 C CA . VAL A 1 250 ? -26.181 0.559 22.951 1.00 90.50 250 VAL A CA 1
ATOM 1937 C C . VAL A 1 250 ? -27.028 0.651 24.218 1.00 90.50 250 VAL A C 1
ATOM 1939 O O . VAL A 1 250 ? -26.630 0.170 25.276 1.00 90.50 250 VAL A O 1
ATOM 1942 N N . GLY A 1 251 ? -28.222 1.233 24.102 1.00 89.50 251 GLY A N 1
ATOM 1943 C CA . GLY A 1 251 ? -29.160 1.357 25.217 1.00 89.50 251 GLY A CA 1
ATOM 1944 C C . GLY A 1 251 ? -28.873 2.564 26.110 1.00 89.50 251 GLY A C 1
ATOM 1945 O O . GLY A 1 251 ? -28.913 3.694 25.641 1.00 89.50 251 GLY A O 1
ATOM 1946 N N . ASP A 1 252 ? -28.670 2.323 27.406 1.00 83.62 252 ASP A N 1
ATOM 1947 C CA . ASP A 1 252 ? -28.393 3.372 28.394 1.00 83.62 252 ASP A CA 1
ATOM 1948 C C . ASP A 1 252 ? -27.013 4.003 28.153 1.00 83.62 252 ASP A C 1
ATOM 1950 O O . ASP A 1 252 ? -26.014 3.294 28.076 1.00 83.62 252 ASP A O 1
ATOM 1954 N N . GLU A 1 253 ? -26.962 5.332 28.060 1.00 86.19 253 GLU A N 1
ATOM 1955 C CA . GLU A 1 253 ? -25.741 6.112 27.810 1.00 86.19 253 GLU A CA 1
ATOM 1956 C C . GLU A 1 253 ? -24.979 6.468 29.098 1.00 86.19 253 GLU A C 1
ATOM 1958 O O . GLU A 1 253 ? -23.928 7.110 29.055 1.00 86.19 253 GLU A O 1
ATOM 1963 N N . THR A 1 254 ? -25.494 6.060 30.261 1.00 86.50 254 THR A N 1
ATOM 1964 C CA . THR A 1 254 ? -24.822 6.270 31.543 1.00 86.50 254 THR A CA 1
ATOM 1965 C C . THR A 1 254 ? -23.474 5.553 31.551 1.00 86.50 254 THR A C 1
ATOM 1967 O O . THR A 1 254 ? -23.399 4.333 31.395 1.00 86.50 254 THR A O 1
ATOM 1970 N N . VAL A 1 255 ? -22.399 6.303 31.796 1.00 86.19 255 VAL A N 1
ATOM 1971 C CA . VAL A 1 255 ? -21.038 5.762 31.875 1.00 86.19 255 VAL A CA 1
ATOM 1972 C C . VAL A 1 255 ? -20.878 4.934 33.152 1.00 86.19 255 VAL A C 1
ATOM 1974 O O . VAL A 1 255 ? -20.719 5.468 34.247 1.00 86.19 255 VAL A O 1
ATOM 1977 N N . ARG A 1 256 ? -20.946 3.607 33.008 1.00 87.25 256 ARG A N 1
ATOM 1978 C CA . ARG A 1 256 ? -20.745 2.613 34.074 1.00 87.25 256 ARG A CA 1
ATOM 1979 C C . ARG A 1 256 ? -20.266 1.284 33.493 1.00 87.25 256 ARG A C 1
ATOM 1981 O O . ARG A 1 256 ? -20.390 1.060 32.290 1.00 87.25 256 ARG A O 1
ATOM 1988 N N . ALA A 1 257 ? -19.753 0.403 34.350 1.00 90.00 257 ALA A N 1
ATOM 1989 C CA . ALA A 1 257 ? -19.378 -0.951 33.952 1.00 90.00 257 ALA A CA 1
ATOM 1990 C C . ALA A 1 257 ? -20.543 -1.649 33.225 1.00 90.00 257 ALA A C 1
ATOM 1992 O O . ALA A 1 257 ? -21.702 -1.552 33.639 1.00 90.00 257 ALA A O 1
ATOM 1993 N N . GLY A 1 258 ? -20.229 -2.310 32.113 1.00 90.38 258 GLY A N 1
ATOM 1994 C CA . GLY A 1 258 ? -21.192 -2.925 31.203 1.00 90.38 258 GLY A CA 1
ATOM 1995 C C . GLY A 1 258 ? -21.726 -2.001 30.102 1.00 90.38 258 GLY A C 1
ATOM 1996 O O . GLY A 1 258 ? -22.384 -2.504 29.186 1.00 90.38 258 GLY A O 1
ATOM 1997 N N . LEU A 1 259 ? -21.433 -0.689 30.132 1.00 91.06 259 LEU A N 1
ATOM 1998 C CA . LEU A 1 259 ? -21.756 0.206 29.016 1.00 91.06 259 LEU A CA 1
ATOM 1999 C C . LEU A 1 259 ? -21.136 -0.354 27.736 1.00 91.06 259 LEU A C 1
ATOM 2001 O O . LEU A 1 259 ? -19.937 -0.618 27.676 1.00 91.06 259 LEU A O 1
ATOM 2005 N N . THR A 1 260 ? -21.964 -0.539 26.716 1.00 93.31 260 THR A N 1
ATOM 2006 C CA . THR A 1 260 ? -21.539 -1.102 25.439 1.00 93.31 260 THR A CA 1
ATOM 2007 C C . THR A 1 260 ? -21.696 -0.063 24.342 1.00 93.31 260 THR A C 1
ATOM 2009 O O . THR A 1 260 ? -22.695 0.652 24.307 1.00 93.31 260 THR A O 1
ATOM 2012 N N . ALA A 1 261 ? -20.729 0.004 23.434 1.00 93.44 261 ALA A N 1
ATOM 2013 C CA . ALA A 1 261 ? -20.808 0.786 22.212 1.00 93.44 261 ALA A CA 1
ATOM 2014 C C . ALA A 1 261 ? -20.506 -0.092 20.998 1.00 93.44 261 ALA A C 1
ATOM 2016 O O . ALA A 1 261 ? -19.690 -1.011 21.068 1.00 93.44 261 ALA A O 1
ATOM 2017 N N . GLN A 1 262 ? -21.153 0.215 19.879 1.00 95.75 262 GLN A N 1
ATOM 2018 C CA . GLN A 1 262 ? -20.898 -0.408 18.585 1.00 95.75 262 GLN A CA 1
ATOM 2019 C C . GLN A 1 262 ? -20.335 0.627 17.624 1.00 95.75 262 GLN A C 1
ATOM 2021 O O . GLN A 1 262 ? -20.840 1.746 17.547 1.00 95.75 262 GLN A O 1
ATOM 2026 N N . GLY A 1 263 ? -19.284 0.257 16.907 1.00 94.75 263 GLY A N 1
ATOM 2027 C CA . GLY A 1 263 ? -18.603 1.113 15.950 1.00 94.75 263 GLY A CA 1
ATOM 2028 C C . GLY A 1 263 ? -18.482 0.417 14.606 1.00 94.75 263 GLY A C 1
ATOM 2029 O O . GLY A 1 263 ? -18.291 -0.796 14.543 1.00 94.75 263 GLY A O 1
ATOM 2030 N N . ARG A 1 264 ? -18.578 1.194 13.528 1.00 95.75 264 ARG A N 1
ATOM 2031 C CA . ARG A 1 264 ? -18.264 0.748 12.168 1.00 95.75 264 ARG A CA 1
ATOM 2032 C C . ARG A 1 264 ? -17.460 1.827 11.455 1.00 95.75 264 ARG A C 1
ATOM 2034 O O . ARG A 1 264 ? -17.695 3.014 11.698 1.00 95.75 264 ARG A O 1
ATOM 2041 N N . SER A 1 265 ? -16.530 1.417 10.605 1.00 94.62 265 SER A N 1
ATOM 2042 C CA . SER A 1 265 ? -15.803 2.302 9.695 1.00 94.62 265 SER A CA 1
ATOM 2043 C C . SER A 1 265 ? -15.223 1.504 8.535 1.00 94.62 265 SER A C 1
ATOM 2045 O O . SER A 1 265 ? -15.041 0.292 8.658 1.00 94.62 265 SER A O 1
ATOM 2047 N N . CYS A 1 266 ? -14.933 2.185 7.434 1.00 92.88 266 CYS A N 1
ATOM 2048 C CA . CYS A 1 266 ? -14.166 1.635 6.327 1.00 92.88 266 CYS A CA 1
ATOM 2049 C C . CYS A 1 266 ? -13.034 2.607 5.979 1.00 92.88 266 CYS A C 1
ATOM 2051 O O . CYS A 1 266 ? -13.208 3.822 6.084 1.00 92.88 266 CYS A O 1
ATOM 2053 N N . THR A 1 267 ? -11.881 2.072 5.592 1.00 91.88 267 THR A N 1
ATOM 2054 C CA . THR A 1 267 ? -10.732 2.839 5.093 1.00 91.88 267 THR A CA 1
ATOM 2055 C C . THR A 1 267 ? -10.213 2.202 3.809 1.00 91.88 267 THR A C 1
ATOM 2057 O O . THR A 1 267 ? -10.300 0.986 3.651 1.00 91.88 267 THR A O 1
ATOM 2060 N N . THR A 1 268 ? -9.670 2.999 2.892 1.00 91.94 268 THR A N 1
ATOM 2061 C CA . THR A 1 268 ? -9.184 2.514 1.593 1.00 91.94 268 THR A CA 1
ATOM 2062 C C . THR A 1 268 ? -7.665 2.542 1.560 1.00 91.94 268 THR A C 1
ATOM 2064 O O . THR A 1 268 ? -7.054 3.600 1.702 1.00 91.94 268 THR A O 1
ATOM 2067 N N . ILE A 1 269 ? -7.053 1.382 1.319 1.00 89.38 269 ILE A N 1
ATOM 2068 C CA . ILE A 1 269 ? -5.609 1.250 1.123 1.00 89.38 269 ILE A CA 1
ATOM 2069 C C . ILE A 1 269 ? -5.314 1.271 -0.372 1.00 89.38 269 ILE A C 1
ATOM 2071 O O . ILE A 1 269 ? -5.819 0.446 -1.131 1.00 89.38 269 ILE A O 1
ATOM 2075 N N . THR A 1 270 ? -4.471 2.210 -0.792 1.00 85.94 270 THR A N 1
ATOM 2076 C CA . THR A 1 270 ? -4.097 2.398 -2.204 1.00 85.94 270 THR A CA 1
ATOM 2077 C C . THR A 1 270 ? -2.642 2.019 -2.488 1.00 85.94 270 THR A C 1
ATOM 2079 O O . THR A 1 270 ? -2.275 1.780 -3.639 1.00 85.94 270 THR A O 1
ATOM 2082 N N . THR A 1 271 ? -1.813 1.928 -1.442 1.00 83.00 271 THR A N 1
ATOM 2083 C CA . THR A 1 271 ? -0.360 1.725 -1.537 1.00 83.00 271 THR A CA 1
ATOM 2084 C C . THR A 1 271 ? 0.040 0.283 -1.855 1.00 83.00 271 THR A C 1
ATOM 2086 O O . THR A 1 271 ? 1.080 0.064 -2.485 1.00 83.00 271 THR A O 1
ATOM 2089 N N . PHE A 1 272 ? -0.795 -0.690 -1.480 1.00 86.12 272 PHE A N 1
ATOM 2090 C CA . PHE A 1 272 ? -0.583 -2.123 -1.691 1.00 86.12 272 PHE A CA 1
ATOM 2091 C C . PHE A 1 272 ? -1.884 -2.813 -2.117 1.00 86.12 272 PHE A C 1
ATOM 2093 O O . PHE A 1 272 ? -2.972 -2.357 -1.769 1.00 86.12 272 PHE A O 1
ATOM 2100 N N . ARG A 1 273 ? -1.765 -3.926 -2.851 1.00 83.56 273 ARG A N 1
ATOM 2101 C CA . ARG A 1 273 ? -2.912 -4.717 -3.351 1.00 83.56 273 ARG A CA 1
ATOM 2102 C C . ARG A 1 273 ? -2.965 -6.173 -2.892 1.00 83.56 273 ARG A C 1
ATOM 2104 O O . ARG A 1 273 ? -3.964 -6.833 -3.139 1.00 83.56 273 ARG A O 1
ATOM 2111 N N . SER A 1 274 ? -1.873 -6.689 -2.333 1.00 86.94 274 SER A N 1
ATOM 2112 C CA . SER A 1 274 ? -1.778 -8.069 -1.847 1.00 86.94 274 SER A CA 1
ATOM 2113 C C . SER A 1 274 ? -0.779 -8.123 -0.704 1.00 86.94 274 SER A C 1
ATOM 2115 O O . SER A 1 274 ? 0.408 -8.316 -0.947 1.00 86.94 274 SER A O 1
ATOM 2117 N N . ILE A 1 275 ? -1.220 -7.903 0.534 1.00 90.31 275 ILE A N 1
ATOM 2118 C CA . ILE A 1 275 ? -0.390 -8.066 1.743 1.00 90.31 275 ILE A CA 1
ATOM 2119 C C . ILE A 1 275 ? -1.251 -8.475 2.936 1.00 90.31 275 ILE A C 1
ATOM 2121 O O . ILE A 1 275 ? -2.441 -8.172 2.985 1.00 90.31 275 ILE A O 1
ATOM 2125 N N . ASP A 1 276 ? -0.632 -9.104 3.933 1.00 92.50 276 ASP A N 1
ATOM 2126 C CA . ASP A 1 276 ? -1.240 -9.196 5.257 1.00 92.50 276 ASP A CA 1
ATOM 2127 C C . ASP A 1 276 ? -1.055 -7.860 5.997 1.00 92.50 276 ASP A C 1
ATOM 2129 O O . ASP A 1 276 ? 0.050 -7.315 6.085 1.00 92.50 276 ASP A O 1
ATOM 2133 N N . VAL A 1 277 ? -2.144 -7.337 6.551 1.00 92.50 277 VAL A N 1
ATOM 2134 C CA . VAL A 1 277 ? -2.194 -6.082 7.305 1.00 92.50 277 VAL A CA 1
ATOM 2135 C C . VAL A 1 277 ? -2.527 -6.408 8.758 1.00 92.50 277 VAL A C 1
ATOM 2137 O O . VAL A 1 277 ? -3.654 -6.831 9.035 1.00 92.50 277 VAL A O 1
ATOM 2140 N N . PRO A 1 278 ? -1.583 -6.247 9.702 1.00 94.19 278 PRO A N 1
ATOM 2141 C CA . PRO A 1 278 ? -1.877 -6.383 11.116 1.00 94.19 278 PRO A CA 1
ATOM 2142 C C . PRO A 1 278 ? -2.733 -5.205 11.597 1.00 94.19 278 PRO A C 1
ATOM 2144 O O . PRO A 1 278 ? -2.582 -4.063 11.157 1.00 94.19 278 PRO A O 1
ATOM 2147 N N . VAL A 1 279 ? -3.628 -5.514 12.527 1.00 93.31 279 VAL A N 1
ATOM 2148 C CA . VAL A 1 279 ? -4.650 -4.644 13.100 1.00 93.31 279 VAL A CA 1
ATOM 2149 C C . VAL A 1 279 ? -4.529 -4.693 14.622 1.00 93.31 279 VAL A C 1
ATOM 2151 O O . VAL A 1 279 ? -4.442 -5.767 15.234 1.00 93.31 279 VAL A O 1
ATOM 2154 N N . ALA A 1 280 ? -4.534 -3.517 15.237 1.00 92.25 280 ALA A N 1
ATOM 2155 C CA . ALA A 1 280 ? -4.454 -3.323 16.671 1.00 92.25 280 ALA A CA 1
ATOM 2156 C C . ALA A 1 280 ? -5.667 -2.584 17.230 1.00 92.25 280 ALA A C 1
ATOM 2158 O O . ALA A 1 280 ? -6.374 -1.866 16.523 1.00 92.25 280 ALA A O 1
ATOM 2159 N N . VAL A 1 281 ? -5.840 -2.708 18.544 1.00 89.94 281 VAL A N 1
ATOM 2160 C CA . VAL A 1 281 ? -6.669 -1.800 19.343 1.00 89.94 281 VAL A CA 1
ATOM 2161 C C . VAL A 1 281 ? -5.759 -0.719 19.931 1.00 89.94 281 VAL A C 1
ATOM 2163 O O . VAL A 1 281 ? -4.779 -1.034 20.613 1.00 89.94 281 VAL A O 1
ATOM 2166 N N . GLY A 1 282 ? -6.069 0.546 19.648 1.00 86.12 282 GLY A N 1
ATOM 2167 C CA . GLY A 1 282 ? -5.348 1.730 20.119 1.00 86.12 282 GLY A CA 1
ATOM 2168 C C . GLY A 1 282 ? -6.173 2.592 21.081 1.00 86.12 282 GLY A C 1
ATOM 2169 O O . GLY A 1 282 ? -7.368 2.375 21.281 1.00 86.12 282 GLY A O 1
ATOM 2170 N N . GLY A 1 283 ? -5.530 3.596 21.687 1.00 77.19 283 GLY A N 1
ATOM 2171 C CA . GLY A 1 283 ? -6.189 4.509 22.634 1.00 77.19 283 GLY A CA 1
ATOM 2172 C C . GLY A 1 283 ? -6.426 3.906 24.024 1.00 77.19 283 GLY A C 1
ATOM 2173 O O . GLY A 1 283 ? -7.288 4.371 24.760 1.00 77.19 283 GLY A O 1
ATOM 2174 N N . LEU A 1 284 ? -5.658 2.879 24.401 1.00 77.19 284 LEU A N 1
ATOM 2175 C CA . LEU A 1 284 ? -5.848 2.130 25.648 1.00 77.19 284 LEU A CA 1
ATOM 2176 C C . LEU A 1 284 ? -5.405 2.879 26.924 1.00 77.19 284 LEU A C 1
ATOM 2178 O O . LEU A 1 284 ? -5.590 2.361 28.021 1.00 77.19 284 LEU A O 1
ATOM 2182 N N . SER A 1 285 ? -4.847 4.094 26.839 1.00 71.25 285 SER A N 1
ATOM 2183 C CA . SER A 1 285 ? -4.357 4.847 28.009 1.00 71.25 285 SER A CA 1
ATOM 2184 C C . SER A 1 285 ? -4.747 6.334 27.997 1.00 71.25 285 SER A C 1
ATOM 2186 O O . SER A 1 285 ? -4.848 6.957 26.943 1.00 71.25 285 SER A O 1
ATOM 2188 N N . ARG A 1 286 ? -4.924 6.943 29.190 1.00 60.97 286 ARG A N 1
ATOM 2189 C CA . ARG A 1 286 ? -5.248 8.385 29.360 1.00 60.97 286 ARG A CA 1
ATOM 2190 C C . ARG A 1 286 ? -4.214 9.315 28.714 1.00 60.97 286 ARG A C 1
ATOM 2192 O O . ARG A 1 286 ? -4.573 10.378 28.223 1.00 60.97 286 ARG A O 1
ATOM 2199 N N . ASN A 1 287 ? -2.940 8.921 28.720 1.00 54.44 287 ASN A N 1
ATOM 2200 C CA . ASN A 1 287 ? -1.839 9.731 28.189 1.00 54.44 287 ASN A CA 1
ATOM 2201 C C . ASN A 1 287 ? -1.712 9.640 26.657 1.00 54.44 287 ASN A C 1
ATOM 2203 O O . ASN A 1 287 ? -0.939 10.392 26.062 1.00 54.44 287 ASN A O 1
ATOM 2207 N N . ALA A 1 288 ? -2.477 8.757 26.004 1.00 49.59 288 ALA A N 1
ATOM 2208 C CA . ALA A 1 288 ? -2.470 8.611 24.550 1.00 49.59 288 ALA A CA 1
ATOM 2209 C C . ALA A 1 288 ? -3.063 9.832 23.822 1.00 49.59 288 ALA A C 1
ATOM 2211 O O . ALA A 1 288 ? -2.789 10.023 22.638 1.00 49.59 288 ALA A O 1
ATOM 2212 N N . SER A 1 289 ? -3.793 10.709 24.529 1.00 40.50 289 SER A N 1
ATOM 2213 C CA . SER A 1 289 ? -4.394 11.926 23.965 1.00 40.50 289 SER A CA 1
ATOM 2214 C C . SER A 1 289 ? -3.378 12.914 23.370 1.00 40.50 289 SER A C 1
ATOM 2216 O O . SER A 1 289 ? -3.786 13.852 22.691 1.00 40.50 289 SER A O 1
ATOM 2218 N N . TYR A 1 290 ? -2.073 12.714 23.595 1.00 37.62 290 TYR A N 1
ATOM 2219 C CA . TYR A 1 290 ? -1.017 13.605 23.102 1.00 37.62 290 TYR A CA 1
ATOM 2220 C C . TYR A 1 290 ? -0.004 12.980 22.142 1.00 37.62 290 TYR A C 1
ATOM 2222 O O . TYR A 1 290 ? 0.817 13.711 21.594 1.00 37.62 290 TYR A O 1
ATOM 2230 N N . THR A 1 291 ? -0.072 11.677 21.858 1.00 40.38 291 THR A N 1
ATOM 2231 C CA . THR A 1 291 ? 0.757 11.088 20.796 1.00 40.38 291 THR A CA 1
ATOM 2232 C C . THR A 1 291 ? -0.045 10.057 20.019 1.00 40.38 291 THR A C 1
ATOM 2234 O O . THR A 1 291 ? -0.038 8.876 20.346 1.00 40.38 291 THR A O 1
ATOM 2237 N N . ARG A 1 292 ? -0.658 10.498 18.915 1.00 46.00 292 ARG A N 1
ATOM 2238 C CA . ARG A 1 292 ? -1.152 9.641 17.816 1.00 46.00 292 ARG A CA 1
ATOM 2239 C C . ARG A 1 292 ? -0.057 8.743 17.186 1.00 46.00 292 ARG A C 1
ATOM 2241 O O . ARG A 1 292 ? -0.305 8.104 16.181 1.00 46.00 292 ARG A O 1
ATOM 2248 N N . ASP A 1 293 ? 1.147 8.713 17.760 1.00 47.25 293 ASP A N 1
ATOM 2249 C CA . ASP A 1 293 ? 2.396 8.256 17.147 1.00 47.25 293 ASP A CA 1
ATOM 2250 C C . ASP A 1 293 ? 3.177 7.228 18.004 1.00 47.25 293 ASP A C 1
ATOM 2252 O O . ASP A 1 293 ? 4.234 6.779 17.565 1.00 47.25 293 ASP A O 1
ATOM 2256 N N . SER A 1 294 ? 2.729 6.848 19.217 1.00 51.62 294 SER A N 1
ATOM 2257 C CA . SER A 1 294 ? 3.453 5.847 20.030 1.00 51.62 294 SER A CA 1
ATOM 2258 C C . SER A 1 294 ? 2.820 4.454 19.933 1.00 51.62 294 SER A C 1
ATOM 2260 O O . SER A 1 294 ? 1.719 4.207 20.428 1.00 51.62 294 SER A O 1
ATOM 2262 N N . SER A 1 295 ? 3.556 3.516 19.328 1.00 55.72 295 SER A N 1
ATOM 2263 C CA . SER A 1 295 ? 3.221 2.084 19.245 1.00 55.72 295 SER A CA 1
ATOM 2264 C C . SER A 1 295 ? 3.028 1.411 20.609 1.00 55.72 295 SER A C 1
ATOM 2266 O O . SER A 1 295 ? 2.467 0.323 20.689 1.00 55.72 295 SER A O 1
ATOM 2268 N N . ASP A 1 296 ? 3.486 2.048 21.686 1.00 57.66 296 ASP A N 1
ATOM 2269 C CA . ASP A 1 296 ? 3.561 1.469 23.030 1.00 57.66 296 ASP A CA 1
ATOM 2270 C C . ASP A 1 296 ? 2.190 1.290 23.700 1.00 57.66 296 ASP A C 1
ATOM 2272 O O . ASP A 1 296 ? 2.067 0.532 24.658 1.00 57.66 296 ASP A O 1
ATOM 2276 N N . ASN A 1 297 ? 1.148 1.960 23.192 1.00 67.75 297 ASN A N 1
ATOM 2277 C CA . ASN A 1 297 ? -0.226 1.855 23.701 1.00 67.75 297 ASN A CA 1
ATOM 2278 C C . ASN A 1 297 ? -1.163 1.085 22.753 1.00 67.75 297 ASN A C 1
ATOM 2280 O O . ASN A 1 297 ? -2.385 1.150 22.906 1.00 67.75 297 ASN A O 1
ATOM 2284 N N . MET A 1 298 ? -0.598 0.405 21.753 1.00 82.94 298 MET A N 1
ATOM 2285 C CA . MET A 1 298 ? -1.330 -0.414 20.792 1.00 82.94 298 MET A CA 1
ATOM 2286 C C . MET A 1 298 ? -1.166 -1.885 21.150 1.00 82.94 298 MET A C 1
ATOM 2288 O O . MET A 1 298 ? -0.070 -2.348 21.469 1.00 82.94 298 MET A O 1
ATOM 2292 N N . ARG A 1 299 ? -2.254 -2.643 21.047 1.00 86.62 299 ARG A N 1
ATOM 2293 C CA . ARG A 1 299 ? -2.201 -4.102 21.120 1.00 86.62 299 ARG A CA 1
ATOM 2294 C C . ARG A 1 299 ? -2.534 -4.658 19.747 1.00 86.62 299 ARG A C 1
ATOM 2296 O O . ARG A 1 299 ? -3.690 -4.579 19.351 1.00 86.62 299 ARG A O 1
ATOM 2303 N N . TRP A 1 300 ? -1.531 -5.176 19.038 1.00 89.94 300 TRP A N 1
ATOM 2304 C CA . TRP A 1 300 ? -1.669 -5.869 17.750 1.00 89.94 300 TRP A CA 1
ATOM 2305 C C . TRP A 1 300 ? -2.257 -7.256 17.987 1.00 89.94 300 TRP A C 1
ATOM 2307 O O . TRP A 1 300 ? -1.748 -7.990 18.833 1.00 89.94 300 TRP A O 1
ATOM 2317 N N . ILE A 1 301 ? -3.372 -7.583 17.330 1.00 92.44 301 ILE A N 1
ATOM 2318 C CA . ILE A 1 301 ? -4.157 -8.777 17.684 1.00 92.44 301 ILE A CA 1
ATOM 2319 C C . ILE A 1 301 ? -4.588 -9.556 16.459 1.00 92.44 301 ILE A C 1
ATOM 2321 O O . ILE A 1 301 ? -4.523 -10.779 16.489 1.00 92.44 301 ILE A O 1
ATOM 2325 N N . TRP A 1 302 ? -5.032 -8.884 15.404 1.00 94.56 302 TRP A N 1
ATOM 2326 C CA . TRP A 1 302 ? -5.587 -9.545 14.225 1.00 94.56 302 TRP A CA 1
ATOM 2327 C C . TRP A 1 302 ? -4.804 -9.145 12.991 1.00 94.56 302 TRP A C 1
ATOM 2329 O O . TRP A 1 302 ? -4.096 -8.144 13.006 1.00 94.56 302 TRP A O 1
ATOM 2339 N N . LYS A 1 303 ? -4.920 -9.911 11.916 1.00 94.44 303 LYS A N 1
ATOM 2340 C CA . LYS A 1 303 ? -4.456 -9.496 10.597 1.00 94.44 303 LYS A CA 1
ATOM 2341 C C . LYS A 1 303 ? -5.473 -9.888 9.547 1.00 94.44 303 LYS A C 1
ATOM 2343 O O . LYS A 1 303 ? -6.140 -10.912 9.671 1.00 94.44 303 LYS A O 1
ATOM 2348 N N . THR A 1 304 ? -5.576 -9.060 8.522 1.00 92.69 304 THR A N 1
ATOM 2349 C CA . THR A 1 304 ? -6.421 -9.303 7.356 1.00 92.69 304 THR A CA 1
ATOM 2350 C C . THR A 1 304 ? -5.581 -9.192 6.104 1.00 92.69 304 THR A C 1
ATOM 2352 O O . THR A 1 304 ? -4.670 -8.368 6.044 1.00 92.69 304 THR A O 1
ATOM 2355 N N . ARG A 1 305 ? -5.887 -10.006 5.100 1.00 91.06 305 ARG A N 1
ATOM 2356 C CA . ARG A 1 305 ? -5.255 -9.884 3.791 1.00 91.06 305 ARG A CA 1
ATOM 2357 C C . ARG A 1 305 ? -6.030 -8.878 2.947 1.00 91.06 305 ARG A C 1
ATOM 2359 O O . ARG A 1 305 ? -7.256 -8.969 2.898 1.00 91.06 305 ARG A O 1
ATOM 2366 N N . ILE A 1 306 ? -5.320 -7.937 2.332 1.00 89.56 306 ILE A N 1
ATOM 2367 C CA . ILE A 1 306 ? -5.852 -7.019 1.309 1.00 89.56 306 ILE A CA 1
ATOM 2368 C C . ILE A 1 306 ? -5.453 -7.432 -0.089 1.00 89.56 306 ILE A C 1
ATOM 2370 O O . ILE A 1 306 ? -4.502 -8.241 -0.182 1.00 89.56 306 ILE A O 1
#

Sequence (306 aa):
MSHFIGAGFLQDCNFGDDAYAAMGIHDVDVSKDGETCEGYVRSGDDGPEAAVRIKVSGKDYRYDSDDSSPQDPDLSTWKRRSTTRSGGAKVCQYWGATGNLAPTYVETTGPCDAIDPAARFLQDLTAQRDWIAAANRAKQGGGEFTVERPRNLRITPPTFRLDDATWQKHLTDAKDQPSKETVDFMESRDSTFDLTEMSATRTEEGTELCFAATFTLGEGVRDNNWYPPQLVIQLPGEKPDSVDLSWKPVGDETVRAGLTAQGRSCTTITTFRSIDVPVAVGGLSRNASYTRDSSDNMRWIWKTRI

Solvent-accessible surface area (backbone atoms only — not comparable to full-atom values): 16744 Å² total; per-residue (Å²): 134,88,79,68,70,65,94,73,27,46,62,45,58,81,71,50,68,71,50,33,52,42,34,32,35,46,84,70,48,68,42,96,79,24,32,37,29,38,29,34,29,43,23,60,95,87,44,48,27,27,31,35,38,40,37,29,52,71,83,82,75,72,91,58,95,82,51,41,62,48,89,51,77,92,40,65,62,28,34,26,42,79,46,66,47,98,77,40,41,34,33,22,37,40,34,49,44,92,90,47,46,34,53,33,35,41,36,26,51,40,52,63,54,61,48,46,34,45,54,50,52,54,52,48,54,36,48,44,52,52,42,52,53,50,51,54,44,26,75,72,72,61,57,85,84,82,73,74,78,63,78,86,73,79,55,61,64,31,74,56,69,87,89,28,72,67,44,54,50,38,43,70,61,23,33,83,60,74,56,76,40,80,40,63,40,54,73,16,41,76,12,36,43,28,48,78,38,77,48,59,44,83,55,97,83,28,30,38,40,37,39,28,36,39,40,33,41,21,48,70,72,86,64,90,84,74,69,81,64,32,40,29,39,41,49,70,55,38,47,66,44,76,44,73,46,61,66,40,68,57,82,67,77,66,87,47,64,68,32,33,31,42,24,45,39,71,50,73,40,61,55,49,65,32,47,80,34,24,31,22,50,24,59,34,41,76,76,44,84,79,43,94,77,57,73,86,51,46,48,55,46,25,35,47,65,65

Organism: NCBI:txid36808

Secondary structure (DSSP, 8-state):
---S-BTTB-------HHHHHHHTEEEEEE-TTSSEEEEEEESTTTS-EEEEEEEE-GGG----TTPBPPS-GGGTTEEEEEEE-TTS-EEEEEEEPTTSSSSEEEEESS-GGGGHHHHHHHHHHHHHHHHHHHHHHHHTT-----PPPPP----PPP------HHHHHHHHH-BSS--EEEEEETTEEEEEEEEEEEEEEE-SSSEEEEEEEEEE--B----S---PPEEEE--TTSPPEEE----EE-S----STT-EEEEEEEEEE-SEEE-EEEEEEE--SGGGGG-TT-GGG-EEEEEEE-

pLDDT: mean 78.11, std 14.59, range [29.23, 95.75]